Protein AF-X0VRL3-F1 (afdb_monomer)

Solvent-accessible surface area (backbone atoms only — not comparable to full-atom values): 11412 Å² total; per-residue (Å²): 136,85,85,85,82,85,73,84,78,80,82,73,86,73,83,79,81,85,55,102,62,86,77,79,90,66,60,66,70,56,36,40,73,70,59,75,41,81,96,63,85,88,81,86,70,52,52,40,55,98,74,79,64,93,86,51,91,74,76,48,28,62,48,94,57,83,82,56,76,52,59,94,76,23,38,45,37,22,42,30,26,75,20,68,36,17,11,61,67,85,87,24,29,6,28,18,23,36,37,37,34,28,21,34,68,81,28,46,84,46,76,48,78,45,73,33,57,5,60,45,71,38,70,52,89,58,54,33,42,28,42,80,51,49,43,30,54,76,38,57,30,89,64,68,22,23,65,21,43,34,37,35,19,38,78,85,72,81,48,60,67,45,35,25,52,52,74,31,53,46,39,32,39,58,56,80,76,73,44,61,99,59,84,81,79,87,90,76,86,88,130

Secondary structure (DSSP, 8-state):
-----------------SSS-------HHHHHHTT-STT----------S---SSS---SB--SS---PPPTT-B-EEEEESSTTSBSSSS--SEEEEEEEEEETT--EEEEEEE-BTTS-EE-S-S-EEEEEEEEEEEE-TT-S-SS-EEEEETTSS-EEEEE-TT-SB--B----PPTT----------

Organism: NCBI:txid412755

Radius of gyration: 23.25 Å; Cα contacts (8 Å, |Δi|>4): 396; chain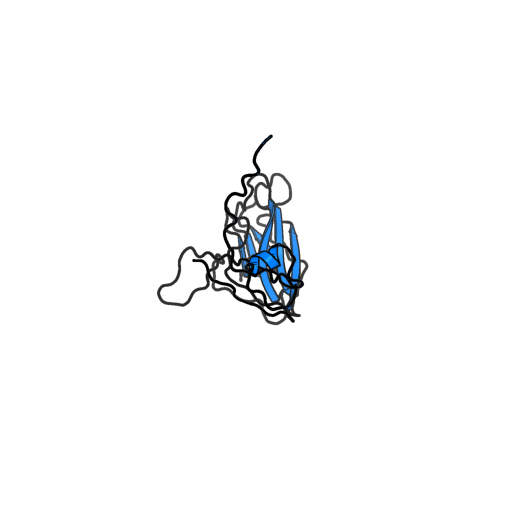s: 1; bounding box: 41×68×68 Å

pLDDT: mean 84.85, std 16.06, range [36.31, 98.38]

Sequence (191 aa):
MSGINIGDFEYRKFFNDGTNTFVRTQDIMWDISQGNVSGMKMYTIPGRKDSISATVLDDVTQVPSTTVIPSPGGIQLEVVSSSGDDVSVGDGTGVQQVDIHYLDTDGAEQTEIVIMAGATPVNTVATDIDFVQWMHSSVVGTGGVAAGNISLRNTAGTVTYEYIAAGGNQSLSARVKVPAGKTGYIMGWQG

Foldseek 3Di:
DDDDDPPDDPDPPDPCPVDPDPPPPDDPVVCVVVVVDPPDDDDDQFFDDPDADPPDHDFRWPFPDGADFPDQQAAKKKKEFPFQLCDLDDQNQAFQKKKWWAAFNQLDIDIFIDGYRYHDIDITPDGGGGATAWMFGPDGHNNHHHQGKMFTGHPVPPHTNFIDHHVHGMTRGNDDDAGPPDDDDDPDDDD

Structure (mmCIF, N/CA/C/O backbone):
data_AF-X0VRL3-F1
#
_entry.id   AF-X0VRL3-F1
#
loop_
_atom_site.group_PDB
_atom_site.id
_atom_site.type_symbol
_atom_site.label_atom_id
_atom_site.label_alt_id
_atom_site.label_comp_id
_atom_site.label_asym_id
_atom_site.label_entity_id
_atom_site.label_seq_id
_atom_site.pdbx_PDB_ins_code
_atom_site.Cartn_x
_atom_site.Cartn_y
_atom_site.Cartn_z
_atom_site.occupancy
_atom_site.B_iso_or_equiv
_atom_site.auth_seq_id
_atom_site.auth_comp_id
_atom_site.auth_asym_id
_atom_site.auth_atom_id
_atom_site.pdbx_PDB_model_num
ATOM 1 N N . MET A 1 1 ? 23.391 -43.474 51.128 1.00 37.84 1 MET A N 1
ATOM 2 C CA . MET A 1 1 ? 22.311 -42.971 50.251 1.00 37.84 1 MET A CA 1
ATOM 3 C C . MET A 1 1 ? 22.096 -41.521 50.652 1.00 37.84 1 MET A C 1
ATOM 5 O O . MET A 1 1 ? 21.736 -41.281 51.789 1.00 37.84 1 MET A O 1
ATOM 9 N N . SER A 1 2 ? 22.809 -40.620 49.978 1.00 41.00 2 SER A N 1
ATOM 10 C CA . SER A 1 2 ? 22.279 -39.741 48.920 1.00 41.00 2 SER A CA 1
ATOM 11 C C . SER A 1 2 ? 21.363 -38.664 49.508 1.00 41.00 2 SER A C 1
ATOM 13 O O . SER A 1 2 ? 20.267 -38.957 49.972 1.00 41.00 2 SER A O 1
ATOM 15 N N . GLY A 1 3 ? 21.896 -37.441 49.567 1.00 36.31 3 GLY A N 1
ATOM 16 C CA . GLY A 1 3 ? 21.202 -36.260 50.060 1.00 36.31 3 GLY A CA 1
ATOM 17 C C . GLY A 1 3 ? 20.260 -35.675 49.013 1.00 36.31 3 GLY A C 1
ATOM 18 O O . GLY A 1 3 ? 20.516 -35.766 47.815 1.00 36.31 3 GLY A O 1
ATOM 19 N N . ILE A 1 4 ? 19.197 -35.032 49.485 1.00 49.53 4 ILE A N 1
ATOM 20 C CA . ILE A 1 4 ? 18.388 -34.123 48.676 1.00 49.53 4 ILE A CA 1
ATOM 21 C C . ILE A 1 4 ? 18.812 -32.709 49.062 1.00 49.53 4 ILE A C 1
ATOM 23 O O . ILE A 1 4 ? 18.577 -32.253 50.178 1.00 49.53 4 ILE A O 1
ATOM 27 N N . ASN A 1 5 ? 19.507 -32.057 48.136 1.00 42.28 5 ASN A N 1
ATOM 28 C CA . ASN A 1 5 ? 19.890 -30.657 48.207 1.00 42.28 5 ASN A CA 1
ATOM 29 C C . ASN A 1 5 ? 18.717 -29.839 47.648 1.00 42.28 5 ASN A C 1
ATOM 31 O O . ASN A 1 5 ? 18.429 -29.926 46.455 1.00 42.28 5 ASN A O 1
ATOM 35 N N . ILE A 1 6 ? 18.000 -29.114 48.508 1.00 50.22 6 ILE A N 1
ATOM 36 C CA . ILE A 1 6 ? 16.952 -28.182 48.078 1.00 50.22 6 ILE A CA 1
ATOM 37 C C . ILE A 1 6 ? 17.632 -26.822 47.934 1.00 50.22 6 ILE A C 1
ATOM 39 O O . ILE A 1 6 ? 17.642 -26.022 48.866 1.00 50.22 6 ILE A O 1
ATOM 43 N N . GLY A 1 7 ? 18.286 -26.621 46.791 1.00 38.06 7 GLY A N 1
ATOM 44 C CA . GLY A 1 7 ? 18.864 -25.333 46.426 1.00 38.06 7 GLY A CA 1
ATOM 45 C C . GLY A 1 7 ? 17.772 -24.285 46.210 1.00 38.06 7 GLY A C 1
ATOM 46 O O . GLY A 1 7 ? 16.774 -24.559 45.546 1.00 38.06 7 GLY A O 1
ATOM 47 N N . ASP A 1 8 ? 17.986 -23.126 46.827 1.00 50.31 8 ASP A N 1
ATOM 48 C CA . ASP A 1 8 ? 17.390 -21.803 46.622 1.00 50.31 8 ASP A CA 1
ATOM 49 C C . ASP A 1 8 ? 16.256 -21.697 45.587 1.00 50.31 8 ASP A C 1
ATOM 51 O O . ASP A 1 8 ? 16.469 -21.472 44.396 1.00 50.31 8 ASP A O 1
ATOM 55 N N . PHE A 1 9 ? 15.015 -21.750 46.077 1.00 41.34 9 PHE A N 1
ATOM 56 C CA . PHE A 1 9 ? 13.884 -21.160 45.368 1.00 41.34 9 PHE A CA 1
ATOM 57 C C . PHE A 1 9 ? 13.791 -19.685 45.755 1.00 41.34 9 PHE A C 1
ATOM 59 O O . PHE A 1 9 ? 13.378 -19.345 46.866 1.00 41.34 9 PHE A O 1
ATOM 66 N N . GLU A 1 10 ? 14.183 -18.804 44.836 1.00 45.59 10 GLU A N 1
ATOM 67 C CA . GLU A 1 10 ? 13.966 -17.368 44.979 1.00 45.59 10 GLU A CA 1
ATOM 68 C C . GLU A 1 10 ? 12.480 -17.067 45.219 1.00 45.59 10 GLU A C 1
ATOM 70 O O . GLU A 1 10 ? 11.585 -17.459 44.462 1.00 45.59 10 GLU A O 1
ATOM 75 N N . TYR A 1 11 ? 12.235 -16.334 46.301 1.00 36.62 11 TYR A N 1
ATOM 76 C CA . TYR A 1 11 ? 10.931 -15.861 46.740 1.00 36.62 11 TYR A CA 1
ATOM 77 C C . TYR A 1 11 ? 10.417 -14.798 45.753 1.00 36.62 11 TYR A C 1
ATOM 79 O O . TYR A 1 11 ? 10.587 -13.595 45.960 1.00 36.62 11 TYR A O 1
ATOM 87 N N . ARG A 1 12 ? 9.758 -15.205 44.662 1.00 50.22 12 ARG A N 1
ATOM 88 C CA . ARG A 1 12 ? 8.869 -14.274 43.953 1.00 50.22 12 ARG A CA 1
ATOM 89 C C . ARG A 1 12 ? 7.731 -13.937 44.912 1.00 50.22 12 ARG A C 1
ATOM 91 O O . ARG A 1 12 ? 7.023 -14.830 45.366 1.00 50.22 12 ARG A O 1
ATOM 98 N N . LYS A 1 13 ? 7.579 -12.657 45.270 1.00 46.56 13 LYS A N 1
ATOM 99 C CA . LYS A 1 13 ? 6.430 -12.179 46.052 1.00 46.56 13 LYS A CA 1
ATOM 100 C C . LYS A 1 13 ? 5.155 -12.459 45.255 1.00 46.56 13 LYS A C 1
ATOM 102 O O . LYS A 1 13 ? 4.785 -11.690 44.374 1.00 46.56 13 LYS A O 1
ATOM 107 N N . PHE A 1 14 ? 4.505 -13.571 45.563 1.00 45.88 14 PHE A N 1
ATOM 108 C CA . PHE A 1 14 ? 3.142 -13.844 45.146 1.00 45.88 14 PHE A CA 1
ATOM 109 C C . PHE A 1 14 ? 2.228 -12.957 45.993 1.00 45.88 14 PHE A C 1
ATOM 111 O O . PHE A 1 14 ? 2.167 -13.110 47.214 1.00 45.88 14 PHE A O 1
ATOM 118 N N . PHE A 1 15 ? 1.549 -11.996 45.371 1.00 49.56 15 PHE A N 1
ATOM 119 C CA . PHE A 1 15 ? 0.419 -11.345 46.020 1.00 49.56 15 PHE A CA 1
ATOM 120 C C . PHE A 1 15 ? -0.725 -12.363 46.041 1.00 49.56 15 PHE A C 1
ATOM 122 O O . PHE A 1 15 ? -1.243 -12.736 44.995 1.00 49.56 15 PHE A O 1
ATOM 129 N N . ASN A 1 16 ? -1.050 -12.879 47.225 1.00 54.28 16 ASN A N 1
ATOM 130 C CA . ASN A 1 16 ? -2.213 -13.733 47.437 1.00 54.28 16 ASN A CA 1
ATOM 131 C C . ASN A 1 16 ? -3.426 -12.820 47.664 1.00 54.28 16 ASN A C 1
ATOM 133 O O . ASN A 1 16 ? -3.520 -12.192 48.719 1.00 54.28 16 ASN A O 1
ATOM 137 N N . ASP A 1 17 ? -4.319 -12.717 46.682 1.00 61.41 17 ASP A N 1
ATOM 138 C CA . ASP A 1 17 ? -5.561 -11.937 46.779 1.00 61.41 17 ASP A CA 1
ATOM 139 C C . ASP A 1 17 ? -6.728 -12.735 47.399 1.00 61.41 17 ASP A C 1
ATOM 141 O O . ASP A 1 17 ? -7.870 -12.278 47.410 1.00 61.41 17 ASP A O 1
ATOM 145 N N . GLY A 1 18 ? -6.454 -13.925 47.949 1.00 62.03 18 GLY A N 1
ATOM 146 C CA . GLY A 1 18 ? -7.461 -14.780 48.578 1.00 62.03 18 GLY A CA 1
ATOM 147 C C . GLY A 1 18 ? -8.378 -15.491 47.584 1.00 62.03 18 GLY A C 1
ATOM 148 O O . GLY A 1 18 ? -9.223 -16.288 47.996 1.00 62.03 18 GLY A O 1
ATOM 149 N N . THR A 1 19 ? -8.193 -15.271 46.286 1.00 58.06 19 THR A N 1
ATOM 150 C CA . THR A 1 19 ? -8.769 -16.099 45.239 1.00 58.06 19 THR A CA 1
ATOM 151 C C . THR A 1 19 ? -7.666 -17.027 44.742 1.00 58.06 19 THR A C 1
ATOM 153 O O . THR A 1 19 ? -6.536 -16.610 44.512 1.00 58.06 19 THR A O 1
ATOM 156 N N . ASN A 1 20 ? -7.937 -18.327 44.616 1.00 53.81 20 ASN A N 1
ATOM 157 C CA . ASN A 1 20 ? -6.961 -19.306 44.113 1.00 53.81 20 ASN A CA 1
ATOM 158 C C . ASN A 1 20 ? -6.799 -19.168 42.581 1.00 53.81 20 ASN A C 1
ATOM 160 O O . ASN A 1 20 ? -6.791 -20.145 41.832 1.00 53.81 20 ASN A O 1
ATOM 164 N N . THR A 1 21 ? -6.763 -17.923 42.117 1.00 57.56 21 THR A N 1
ATOM 165 C CA . THR A 1 21 ? -6.709 -17.494 40.733 1.00 57.56 21 THR A CA 1
ATOM 166 C C . THR A 1 21 ? -5.309 -16.958 40.529 1.00 57.56 21 THR A C 1
ATOM 168 O O . THR A 1 21 ? -4.935 -15.908 41.041 1.00 57.56 21 THR A O 1
ATOM 171 N N . PHE A 1 22 ? -4.496 -17.710 39.799 1.00 55.72 22 PHE A N 1
ATOM 172 C CA . PHE A 1 22 ? -3.195 -17.224 39.374 1.00 55.72 22 PHE A CA 1
ATOM 173 C C . PHE A 1 22 ? -3.419 -16.091 38.369 1.00 55.72 22 PHE A C 1
ATOM 175 O O . PHE A 1 22 ? -3.608 -16.342 37.179 1.00 55.72 22 PHE A O 1
ATOM 182 N N . VAL A 1 23 ? -3.421 -14.844 38.839 1.00 60.06 23 VAL A N 1
ATOM 183 C CA . VAL A 1 23 ? -3.400 -13.681 37.951 1.00 60.06 23 VAL A CA 1
ATOM 184 C C . VAL A 1 23 ? -2.001 -13.614 37.350 1.00 60.06 23 VAL A C 1
ATOM 186 O O . VAL A 1 23 ? -1.032 -13.242 38.013 1.00 60.06 23 VAL A O 1
ATOM 189 N N . ARG A 1 24 ? -1.866 -14.036 36.090 1.00 61.00 24 ARG A N 1
ATOM 190 C CA . ARG A 1 24 ? -0.652 -13.762 35.321 1.00 61.00 24 ARG A CA 1
ATOM 191 C C . ARG A 1 24 ? -0.587 -12.260 35.073 1.00 61.00 24 ARG A C 1
ATOM 193 O O . ARG A 1 24 ? -1.316 -11.744 34.237 1.00 61.00 24 ARG A O 1
ATOM 200 N N . THR A 1 25 ? 0.304 -11.568 35.771 1.00 66.31 25 THR A N 1
ATOM 201 C CA . THR A 1 25 ? 0.736 -10.229 35.363 1.00 66.31 25 THR A CA 1
ATOM 202 C C . THR A 1 25 ? 1.784 -10.410 34.274 1.00 66.31 25 THR A C 1
ATOM 204 O O . THR A 1 25 ? 2.968 -10.573 34.564 1.00 66.31 25 THR A O 1
ATOM 207 N N . GLN A 1 26 ? 1.348 -10.494 33.026 1.00 70.88 26 GLN A N 1
ATOM 208 C CA . GLN A 1 26 ? 2.239 -10.520 31.872 1.00 70.88 26 GLN A CA 1
ATOM 209 C C . GLN A 1 26 ? 1.833 -9.372 30.930 1.00 70.88 26 GLN A C 1
ATOM 211 O O . GLN A 1 26 ? 0.727 -8.838 31.048 1.00 70.88 26 GLN A O 1
ATOM 216 N N . ASP A 1 27 ? 2.755 -8.908 30.085 1.00 77.69 27 ASP A N 1
ATOM 217 C CA . ASP A 1 27 ? 2.487 -7.754 29.226 1.00 77.69 27 ASP A CA 1
ATOM 218 C C . ASP A 1 27 ? 1.343 -8.059 28.262 1.00 77.69 27 ASP A C 1
ATOM 220 O O . ASP A 1 27 ? 1.339 -9.096 27.605 1.00 77.69 27 ASP A O 1
ATOM 224 N N . ILE A 1 28 ? 0.412 -7.116 28.107 1.00 78.94 28 ILE A N 1
ATOM 225 C CA . ILE A 1 28 ? -0.774 -7.292 27.256 1.00 78.94 28 ILE A CA 1
ATOM 226 C C . ILE A 1 28 ? -0.418 -7.682 25.810 1.00 78.94 28 ILE A C 1
ATOM 228 O O . ILE A 1 28 ? -1.156 -8.420 25.162 1.00 78.94 28 ILE A O 1
ATOM 232 N N . MET A 1 29 ? 0.743 -7.243 25.310 1.00 78.12 29 MET A N 1
ATOM 233 C CA . MET A 1 29 ? 1.252 -7.623 23.987 1.00 78.12 29 MET A CA 1
ATOM 234 C C . MET A 1 29 ? 1.532 -9.128 23.889 1.00 78.12 29 MET A C 1
ATOM 236 O O . MET A 1 29 ? 1.296 -9.736 22.844 1.00 78.12 29 MET A O 1
ATOM 240 N N . TRP A 1 30 ? 2.008 -9.739 24.974 1.00 78.88 30 TRP A N 1
ATOM 241 C CA . TRP A 1 30 ? 2.259 -11.171 25.060 1.00 78.88 30 TRP A CA 1
ATOM 242 C C . TRP A 1 30 ? 0.945 -11.950 25.129 1.00 78.88 30 TRP A C 1
ATOM 244 O O . TRP A 1 30 ? 0.793 -12.925 24.399 1.00 78.88 30 TRP A O 1
ATOM 254 N N . ASP A 1 31 ? -0.046 -11.492 25.899 1.00 80.69 31 ASP A N 1
ATOM 255 C CA . ASP A 1 31 ? -1.361 -12.149 25.963 1.00 80.69 31 ASP A CA 1
ATOM 256 C C . ASP A 1 31 ? -2.081 -12.120 24.621 1.00 80.69 31 ASP A C 1
ATOM 258 O O . ASP A 1 31 ? -2.652 -13.133 24.216 1.00 80.69 31 ASP A O 1
ATOM 262 N N . ILE A 1 32 ? -2.045 -10.981 23.922 1.00 81.69 32 ILE A N 1
ATOM 263 C CA . ILE A 1 32 ? -2.617 -10.854 22.577 1.00 81.69 32 ILE A CA 1
ATOM 264 C C . ILE A 1 32 ? -1.887 -11.797 21.614 1.00 81.69 32 ILE A C 1
ATOM 266 O O . ILE A 1 32 ? -2.535 -12.544 20.885 1.00 81.69 32 ILE A O 1
ATOM 270 N N . SER A 1 33 ? -0.550 -11.829 21.650 1.00 80.19 33 SER A N 1
ATOM 271 C CA . SER A 1 33 ? 0.258 -12.684 20.761 1.00 80.19 33 SER A CA 1
ATOM 272 C C . SER A 1 33 ? 0.063 -14.180 21.023 1.00 80.19 33 SER A C 1
ATOM 274 O O . SER A 1 33 ? 0.143 -14.989 20.103 1.00 80.19 33 SER A O 1
ATOM 276 N N . GLN A 1 34 ? -0.209 -14.559 22.272 1.00 82.75 34 GLN A N 1
ATOM 277 C CA . GLN A 1 34 ? -0.527 -15.934 22.657 1.00 82.75 34 GLN A CA 1
ATOM 278 C C . GLN A 1 34 ? -1.995 -16.311 22.408 1.00 82.75 34 GLN A C 1
ATOM 280 O O . GLN A 1 34 ? -2.363 -17.467 22.610 1.00 82.75 34 GLN A O 1
ATOM 285 N N . GLY A 1 35 ? -2.838 -15.361 21.991 1.00 80.94 35 GLY A N 1
ATOM 286 C CA . GLY A 1 35 ? -4.274 -15.575 21.804 1.00 80.94 35 GLY A CA 1
ATOM 287 C C . GLY A 1 35 ? -5.076 -15.671 23.107 1.00 80.94 35 GLY A C 1
ATOM 288 O O . GLY A 1 35 ? -6.228 -16.097 23.083 1.00 80.94 35 GLY A O 1
ATOM 289 N N . ASN A 1 36 ? -4.502 -15.268 24.244 1.00 82.94 36 ASN A N 1
ATOM 290 C CA . ASN A 1 36 ? -5.190 -15.271 25.537 1.00 82.94 36 ASN A CA 1
ATOM 291 C C . ASN A 1 36 ? -6.220 -14.129 25.647 1.00 82.94 36 ASN A C 1
ATOM 293 O O . ASN A 1 36 ? -7.146 -14.217 26.452 1.00 82.94 36 ASN A O 1
ATOM 297 N N . VAL A 1 37 ? -6.086 -13.074 24.830 1.00 78.94 37 VAL A N 1
ATOM 298 C CA . VAL A 1 37 ? -7.069 -11.982 24.722 1.00 78.94 37 VAL A CA 1
ATOM 299 C C . VAL A 1 37 ? -7.855 -12.123 23.431 1.00 78.94 37 VAL A C 1
ATOM 301 O O . VAL A 1 37 ? -7.336 -11.913 22.336 1.00 78.94 37 VAL A O 1
ATOM 304 N N . SER A 1 38 ? -9.136 -12.452 23.561 1.00 82.06 38 SER A N 1
ATOM 305 C CA . SER A 1 38 ? -10.030 -12.550 22.411 1.00 82.06 38 SER A CA 1
ATOM 306 C C . SER A 1 38 ? -10.409 -11.166 21.876 1.00 82.06 38 SER A C 1
ATOM 308 O O . SER A 1 38 ? -10.670 -10.238 22.639 1.00 82.06 38 SER A O 1
ATOM 310 N N . GLY A 1 39 ? -10.469 -11.034 20.549 1.00 81.44 39 GLY A N 1
ATOM 311 C CA . GLY A 1 39 ? -10.985 -9.843 19.867 1.00 81.44 39 GLY A CA 1
ATOM 312 C C . GLY A 1 39 ? -10.007 -8.674 19.718 1.00 81.44 39 GLY A C 1
ATOM 313 O O . GLY A 1 39 ? -10.379 -7.672 19.108 1.00 81.44 39 GLY A O 1
ATOM 314 N N . MET A 1 40 ? -8.771 -8.793 20.210 1.00 83.56 40 MET A N 1
ATOM 315 C CA . MET A 1 40 ? -7.720 -7.794 19.997 1.00 83.56 40 MET A CA 1
ATOM 316 C C . MET A 1 40 ? -6.772 -8.221 18.876 1.00 83.56 40 MET A C 1
ATOM 318 O O . MET A 1 40 ? -6.406 -9.389 18.763 1.00 83.56 40 MET A O 1
ATOM 322 N N . LYS A 1 41 ? -6.358 -7.255 18.055 1.00 82.94 41 LYS A N 1
ATOM 323 C CA . LYS A 1 41 ? -5.296 -7.407 17.059 1.00 82.94 41 LYS A CA 1
ATOM 324 C C . LYS A 1 41 ? -4.288 -6.289 17.260 1.00 82.94 41 LYS A C 1
ATOM 326 O O . LYS A 1 41 ? -4.672 -5.157 17.550 1.00 82.94 41 LYS A O 1
ATOM 331 N N . MET A 1 42 ? -3.015 -6.621 17.113 1.00 84.44 42 MET A N 1
ATOM 332 C CA . MET A 1 42 ? -1.922 -5.669 17.226 1.00 84.44 42 MET A CA 1
ATOM 333 C C . MET A 1 42 ? -1.288 -5.472 15.857 1.00 84.44 42 MET A C 1
ATOM 335 O O . MET A 1 42 ? -1.002 -6.445 15.163 1.00 84.44 42 MET A O 1
ATOM 339 N N . TYR A 1 43 ? -1.054 -4.213 15.503 1.00 86.00 43 TYR A N 1
ATOM 340 C CA . TYR A 1 43 ? -0.390 -3.831 14.267 1.00 86.00 43 TYR A CA 1
ATOM 341 C C . TYR A 1 43 ? 0.822 -2.967 14.594 1.00 86.00 43 TYR A C 1
ATOM 343 O O . TYR A 1 43 ? 0.742 -2.060 15.425 1.00 86.00 43 TYR A O 1
ATOM 351 N N . THR A 1 44 ? 1.928 -3.235 13.909 1.00 88.62 44 THR A N 1
ATOM 352 C CA . THR A 1 44 ? 3.044 -2.294 13.812 1.00 88.62 44 THR A CA 1
ATOM 353 C C . THR A 1 44 ? 2.834 -1.489 12.543 1.00 88.62 44 THR A C 1
ATOM 355 O O . THR A 1 44 ? 2.652 -2.072 11.479 1.00 88.62 44 THR A O 1
ATOM 358 N N . ILE A 1 45 ? 2.847 -0.162 12.654 1.00 89.62 45 ILE A N 1
ATOM 359 C CA . ILE A 1 45 ? 2.614 0.737 11.522 1.00 89.62 45 ILE A CA 1
ATOM 360 C C . ILE A 1 45 ? 3.955 1.391 11.174 1.00 89.62 45 ILE A C 1
ATOM 362 O O . ILE A 1 45 ? 4.341 2.366 11.826 1.00 89.62 45 ILE A O 1
ATOM 366 N N . PRO A 1 46 ? 4.713 0.840 10.210 1.00 90.56 46 PRO A N 1
ATOM 367 C CA . PRO A 1 46 ? 5.992 1.410 9.833 1.00 90.56 46 PRO A CA 1
ATOM 368 C C . PRO A 1 46 ? 5.785 2.669 8.988 1.00 90.56 46 PRO A C 1
ATOM 370 O O . PRO A 1 46 ? 4.900 2.737 8.140 1.00 90.56 46 PRO A O 1
ATOM 373 N N . GLY A 1 47 ? 6.649 3.659 9.181 1.00 90.25 47 GLY A N 1
ATOM 374 C CA . GLY A 1 47 ? 6.698 4.851 8.346 1.00 90.25 47 GLY A CA 1
ATOM 375 C C . GLY A 1 47 ? 8.125 5.175 7.968 1.00 90.25 47 GLY A C 1
ATOM 376 O O . GLY A 1 47 ? 9.044 5.005 8.769 1.00 90.25 47 GLY A O 1
ATOM 377 N N . ARG A 1 48 ? 8.312 5.677 6.752 1.00 90.00 48 ARG A N 1
ATOM 378 C CA . ARG A 1 48 ? 9.593 6.224 6.320 1.00 90.00 48 ARG A CA 1
ATOM 379 C C . ARG A 1 48 ? 9.366 7.453 5.463 1.00 90.00 48 ARG A C 1
ATOM 381 O O . ARG A 1 48 ? 8.505 7.443 4.595 1.00 90.00 48 ARG A O 1
ATOM 388 N N . LYS A 1 49 ? 10.199 8.470 5.662 1.00 87.50 49 LYS A N 1
ATOM 389 C CA . LYS A 1 49 ? 10.320 9.604 4.751 1.00 87.50 49 LYS A CA 1
ATOM 390 C C . LYS A 1 49 ? 11.793 9.945 4.571 1.00 87.50 49 LYS A C 1
ATOM 392 O O . LYS A 1 49 ? 12.513 10.054 5.558 1.00 87.50 49 LYS A O 1
ATOM 397 N N . ASP A 1 50 ? 12.243 10.102 3.330 1.00 84.56 50 ASP A N 1
ATOM 398 C CA . ASP A 1 50 ? 13.662 10.359 3.044 1.00 84.56 50 ASP A CA 1
ATOM 399 C C 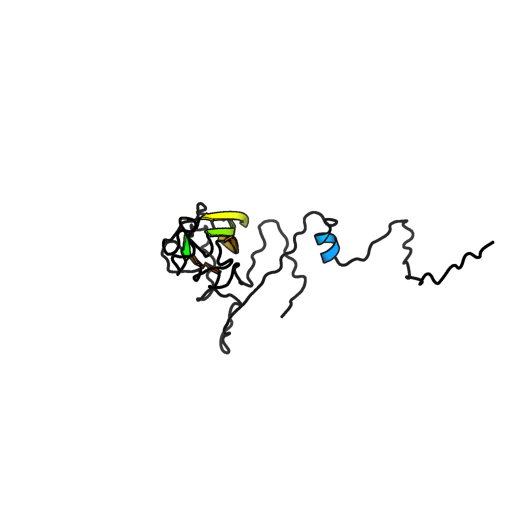. ASP A 1 50 ? 14.071 11.818 3.317 1.00 84.56 50 ASP A C 1
ATOM 401 O O . ASP A 1 50 ? 15.253 12.132 3.438 1.00 84.56 50 ASP A O 1
ATOM 405 N N . SER A 1 51 ? 13.110 12.737 3.424 1.00 84.50 51 SER A N 1
ATOM 406 C CA . SER A 1 51 ? 13.341 14.132 3.810 1.00 84.50 51 SER A CA 1
ATOM 407 C C . SER A 1 51 ? 12.076 14.720 4.415 1.00 84.50 51 SER A C 1
ATOM 409 O O . SER A 1 51 ? 10.994 14.501 3.882 1.00 84.50 51 SER A O 1
ATOM 411 N N . ILE A 1 52 ? 12.215 15.469 5.507 1.00 82.62 52 ILE A N 1
ATOM 412 C CA . ILE A 1 52 ? 11.106 16.111 6.224 1.00 82.62 52 ILE A CA 1
ATOM 413 C C . ILE A 1 52 ? 11.253 17.625 6.079 1.00 82.62 52 ILE A C 1
ATOM 415 O O . ILE A 1 52 ? 12.365 18.155 6.161 1.00 82.62 52 ILE A O 1
ATOM 419 N N . SER A 1 53 ? 10.142 18.326 5.859 1.00 82.75 53 SER A N 1
ATOM 420 C CA . SER A 1 53 ? 10.150 19.787 5.826 1.00 82.75 53 SER A CA 1
ATOM 421 C C . SER A 1 53 ? 10.502 20.395 7.188 1.00 82.75 53 SER A C 1
ATOM 423 O O . SER A 1 53 ? 9.992 19.986 8.226 1.00 82.75 53 SER A O 1
ATOM 425 N N . ALA A 1 54 ? 11.344 21.430 7.178 1.00 84.06 54 ALA A N 1
ATOM 426 C CA . ALA A 1 54 ? 11.651 22.223 8.369 1.00 84.06 54 ALA A CA 1
ATOM 427 C C . ALA A 1 54 ? 10.649 23.371 8.610 1.00 84.06 54 ALA A C 1
ATOM 429 O O . ALA A 1 54 ? 10.730 24.048 9.633 1.00 84.06 54 ALA A O 1
ATOM 430 N N . THR A 1 55 ? 9.746 23.639 7.660 1.00 86.94 55 THR A N 1
ATOM 431 C CA . THR A 1 55 ? 8.874 24.830 7.667 1.00 86.94 55 THR A CA 1
ATOM 432 C C . THR A 1 55 ? 7.386 24.510 7.635 1.00 86.94 55 THR A C 1
ATOM 434 O O . THR A 1 55 ? 6.576 25.379 7.956 1.00 86.94 55 THR A O 1
ATOM 437 N N . VAL A 1 56 ? 7.013 23.285 7.269 1.00 83.69 56 VAL A N 1
ATOM 438 C CA . VAL A 1 56 ? 5.625 22.813 7.270 1.00 83.69 56 VAL A CA 1
ATOM 439 C C . VAL A 1 56 ? 5.546 21.436 7.914 1.00 83.69 56 VAL A C 1
ATOM 441 O O . VAL A 1 56 ? 6.527 20.697 7.917 1.00 83.69 56 VAL A O 1
ATOM 444 N N . LEU A 1 57 ? 4.379 21.106 8.469 1.00 82.69 57 LEU A N 1
ATOM 445 C CA . LEU A 1 57 ? 4.094 19.745 8.918 1.00 82.69 57 LEU A CA 1
ATOM 446 C C . LEU A 1 57 ? 4.126 18.791 7.724 1.00 82.69 57 LEU A C 1
ATOM 448 O O . LEU A 1 57 ? 3.748 19.171 6.614 1.00 82.69 57 LEU A O 1
ATOM 452 N N . ASP A 1 58 ? 4.572 17.566 7.975 1.00 81.44 58 ASP A N 1
ATOM 453 C CA . ASP A 1 58 ? 4.752 16.553 6.946 1.00 81.44 58 ASP A CA 1
ATOM 454 C C . ASP A 1 58 ? 4.345 15.170 7.464 1.00 81.44 58 ASP A C 1
ATOM 456 O O . ASP A 1 58 ? 4.527 14.859 8.645 1.00 81.44 58 ASP A O 1
ATOM 460 N N . ASP A 1 59 ? 3.822 14.340 6.567 1.00 83.88 59 ASP A N 1
ATOM 461 C CA . ASP A 1 59 ? 3.435 12.962 6.859 1.00 83.88 59 ASP A CA 1
ATOM 462 C C . ASP A 1 59 ? 4.644 12.029 6.736 1.00 83.88 59 ASP A C 1
ATOM 464 O O . ASP A 1 59 ? 5.432 12.133 5.791 1.00 83.88 59 ASP A O 1
ATOM 468 N N . VAL A 1 60 ? 4.755 11.035 7.622 1.00 88.12 60 VAL A N 1
ATOM 469 C CA . VAL A 1 60 ? 5.803 10.003 7.542 1.00 88.12 60 VAL A CA 1
ATOM 470 C C . VAL A 1 60 ? 5.364 8.881 6.591 1.00 88.12 60 VAL A C 1
ATOM 472 O O . VAL A 1 60 ? 4.868 7.832 7.006 1.00 88.12 60 VAL A O 1
ATOM 475 N N . THR A 1 61 ? 5.520 9.125 5.292 1.00 88.31 61 THR A N 1
ATOM 476 C CA . THR A 1 61 ? 5.185 8.187 4.209 1.00 88.31 61 THR A CA 1
ATOM 477 C C . THR A 1 61 ? 6.171 8.299 3.048 1.00 88.31 61 THR A C 1
ATOM 479 O O . THR A 1 61 ? 6.728 9.372 2.789 1.00 88.31 61 THR A O 1
ATOM 482 N N . GLN A 1 62 ? 6.355 7.188 2.331 1.00 89.50 62 GLN A N 1
ATOM 483 C CA . GLN A 1 62 ? 7.102 7.140 1.073 1.00 89.50 62 GLN A CA 1
ATOM 484 C C . GLN A 1 62 ? 6.264 7.558 -0.143 1.00 89.50 62 GLN A C 1
ATOM 486 O O . GLN A 1 62 ? 6.789 7.591 -1.256 1.00 89.50 62 GLN A O 1
ATOM 491 N N . VAL A 1 63 ? 4.982 7.888 0.043 1.00 86.00 63 VAL A N 1
ATOM 492 C CA . VAL A 1 63 ? 4.156 8.451 -1.027 1.00 86.00 63 VAL A CA 1
ATOM 493 C C . VAL A 1 63 ? 4.774 9.787 -1.494 1.00 86.00 63 VAL A C 1
ATOM 495 O O . VAL A 1 63 ? 5.026 10.661 -0.662 1.00 86.00 63 VAL A O 1
ATOM 498 N N . PRO A 1 64 ? 5.030 9.979 -2.807 1.00 71.94 64 PRO A N 1
ATOM 499 C CA . PRO A 1 64 ? 5.784 11.137 -3.312 1.00 71.94 64 PRO A CA 1
ATOM 500 C C . PRO A 1 64 ? 5.111 12.515 -3.161 1.00 71.94 64 PRO A C 1
ATOM 502 O O . PRO A 1 64 ? 5.775 13.537 -3.320 1.00 71.94 64 PRO A O 1
ATOM 505 N N . SER A 1 65 ? 3.804 12.568 -2.894 1.00 68.94 65 SER A N 1
ATOM 506 C CA . SER A 1 65 ? 3.023 13.800 -2.712 1.00 68.94 65 SER A CA 1
ATOM 507 C C . SER A 1 65 ? 2.370 13.844 -1.331 1.00 68.94 65 SER A C 1
ATOM 509 O O . SER A 1 65 ? 2.345 12.843 -0.620 1.00 68.94 65 SER A O 1
ATOM 511 N N . THR A 1 66 ? 1.780 14.987 -0.963 1.00 65.50 66 THR A N 1
ATOM 512 C CA . THR A 1 66 ? 0.881 15.059 0.198 1.00 65.50 66 THR A CA 1
ATOM 513 C C . THR A 1 66 ? -0.173 13.970 0.087 1.00 65.50 66 THR A C 1
ATOM 515 O O . THR A 1 66 ? -0.855 13.881 -0.940 1.00 65.50 66 THR A O 1
ATOM 518 N N . THR A 1 67 ? -0.277 13.143 1.123 1.00 60.38 67 THR A N 1
ATOM 519 C CA . THR A 1 67 ? -1.290 12.099 1.220 1.00 60.38 67 THR A CA 1
ATOM 520 C C . THR A 1 67 ? -2.665 12.701 0.988 1.00 60.38 67 THR A C 1
ATOM 522 O O . THR A 1 67 ? -3.054 13.655 1.659 1.00 60.38 67 THR A O 1
ATOM 525 N N . VAL A 1 68 ? -3.427 12.110 0.077 1.00 67.50 68 VAL A N 1
ATOM 526 C CA . VAL A 1 68 ? -4.847 12.411 -0.082 1.00 67.50 68 VAL A CA 1
ATOM 527 C C . VAL A 1 68 ? -5.606 11.179 0.385 1.00 67.50 68 VAL A C 1
ATOM 529 O O . VAL A 1 68 ? -5.244 10.066 0.025 1.00 67.50 68 VAL A O 1
ATOM 532 N N . ILE A 1 69 ? -6.629 11.354 1.215 1.00 69.50 69 ILE A N 1
ATOM 533 C CA . ILE A 1 69 ? -7.575 10.275 1.525 1.00 69.50 69 ILE A CA 1
ATOM 534 C C . ILE A 1 69 ? -8.556 10.189 0.345 1.00 69.50 69 ILE A C 1
ATOM 536 O O . ILE A 1 69 ? -8.948 11.248 -0.160 1.00 69.50 69 ILE A O 1
ATOM 540 N N . PRO A 1 70 ? -8.925 8.988 -0.144 1.00 66.31 70 PRO A N 1
ATOM 541 C CA . PRO A 1 70 ? -9.963 8.849 -1.160 1.00 66.31 70 PRO A CA 1
ATOM 542 C C . PRO A 1 70 ? -11.220 9.674 -0.835 1.00 66.31 70 PRO A C 1
ATOM 544 O O . PRO A 1 70 ? -11.544 9.919 0.326 1.00 66.31 70 PRO A O 1
ATOM 547 N N . SER A 1 71 ? -11.897 10.171 -1.874 1.00 66.12 71 SER A N 1
ATOM 548 C CA . SER A 1 71 ? -13.089 11.014 -1.710 1.00 66.12 71 SER A CA 1
ATOM 549 C C . SER A 1 71 ? -14.159 10.289 -0.882 1.00 66.12 71 SER A C 1
ATOM 551 O O . SER A 1 71 ? -14.343 9.088 -1.088 1.00 66.12 71 SER A O 1
ATOM 553 N N . PRO A 1 72 ? -14.934 10.999 -0.034 1.00 63.00 72 PRO A N 1
ATOM 554 C CA . PRO A 1 72 ? -16.101 10.414 0.617 1.00 63.00 72 PRO A CA 1
ATOM 555 C C . PRO A 1 72 ? -17.016 9.790 -0.444 1.00 63.00 72 PRO A C 1
ATOM 557 O O . PRO A 1 72 ? -17.451 10.490 -1.363 1.00 63.00 72 PRO A O 1
ATOM 560 N N . GLY A 1 73 ? -17.255 8.482 -0.344 1.00 78.06 73 GLY A N 1
ATOM 561 C CA . GLY A 1 73 ? -18.004 7.701 -1.337 1.00 78.06 73 GLY A CA 1
ATOM 562 C C . GLY A 1 73 ? -17.231 6.540 -1.964 1.00 78.06 73 GLY A C 1
ATOM 563 O O . GLY A 1 73 ? -17.847 5.751 -2.674 1.00 78.06 73 GLY A O 1
ATOM 564 N N . GLY A 1 74 ? -15.932 6.411 -1.670 1.00 89.00 74 GLY A N 1
ATOM 565 C CA . GLY A 1 74 ? -15.095 5.325 -2.173 1.00 89.00 74 GLY A CA 1
ATOM 566 C C . GLY A 1 74 ? -14.778 5.464 -3.664 1.00 89.00 74 GLY A C 1
ATOM 567 O O . GLY A 1 74 ? -15.502 6.113 -4.421 1.00 89.00 74 GLY A O 1
ATOM 568 N N . ILE A 1 75 ? -13.650 4.905 -4.096 1.00 94.25 75 ILE A N 1
ATOM 569 C CA . ILE A 1 75 ? -13.236 4.925 -5.506 1.00 94.25 75 ILE A CA 1
ATOM 570 C C . ILE A 1 75 ? -12.599 3.597 -5.913 1.00 94.25 75 ILE A C 1
ATOM 572 O O . ILE A 1 75 ? -12.068 2.866 -5.081 1.00 94.25 75 ILE A O 1
ATOM 576 N N . GLN A 1 76 ? -12.598 3.315 -7.216 1.00 96.50 76 GLN A N 1
ATOM 577 C CA . GLN A 1 76 ? -11.715 2.305 -7.795 1.00 96.50 76 GLN A CA 1
ATOM 578 C C . GLN A 1 76 ? -10.298 2.871 -7.914 1.00 96.50 76 GLN A C 1
ATOM 580 O O . GLN A 1 76 ? -10.111 4.023 -8.327 1.00 96.50 76 GLN A O 1
ATOM 585 N N . LEU A 1 77 ? -9.306 2.055 -7.580 1.00 96.12 77 LEU A N 1
ATOM 586 C CA . LEU A 1 77 ? -7.893 2.391 -7.702 1.00 96.12 77 LEU A CA 1
ATOM 587 C C . LEU A 1 77 ? -7.241 1.531 -8.786 1.00 96.12 77 LEU A C 1
ATOM 589 O O . LEU A 1 77 ? -7.829 0.581 -9.297 1.00 96.12 77 LEU A O 1
ATOM 593 N N . GLU A 1 78 ? -6.013 1.871 -9.148 1.00 97.75 78 GLU A N 1
ATOM 594 C CA . GLU A 1 78 ? -5.168 1.057 -10.012 1.00 97.75 78 GLU A CA 1
ATOM 595 C C . GLU A 1 78 ? -3.771 0.911 -9.416 1.00 97.75 78 GLU A C 1
ATOM 597 O O . GLU A 1 78 ? -3.240 1.833 -8.786 1.00 97.75 78 GLU A O 1
ATOM 602 N N . VAL A 1 79 ? -3.173 -0.255 -9.635 1.00 98.06 79 VAL A N 1
ATOM 603 C CA . VAL A 1 79 ? -1.785 -0.549 -9.289 1.00 98.06 79 VAL A CA 1
ATOM 604 C C . VAL A 1 79 ? -0.939 -0.494 -10.552 1.00 98.06 79 VAL A C 1
ATOM 606 O O . VAL A 1 79 ? -1.299 -1.072 -11.576 1.00 98.06 79 VAL A O 1
ATOM 609 N N . VAL A 1 80 ? 0.205 0.180 -10.484 1.00 97.81 80 VAL A N 1
ATOM 610 C CA . VAL A 1 80 ? 1.169 0.254 -11.589 1.00 97.81 80 VAL A CA 1
ATOM 611 C C . VAL A 1 80 ? 2.600 0.277 -11.056 1.00 97.81 80 VAL A C 1
ATOM 613 O O . VAL A 1 80 ? 2.860 0.902 -10.026 1.00 97.81 80 VAL A O 1
ATOM 616 N N . SER A 1 81 ? 3.533 -0.374 -11.756 1.00 97.75 81 SER A N 1
ATOM 617 C CA . SER A 1 81 ? 4.970 -0.253 -11.485 1.00 97.75 81 SER A CA 1
ATOM 618 C C . SER A 1 81 ? 5.657 0.700 -12.465 1.00 97.75 81 SER A C 1
ATOM 620 O O . SER A 1 81 ? 5.257 0.841 -13.617 1.00 97.75 81 SER A O 1
ATOM 622 N N . SER A 1 82 ? 6.747 1.334 -12.038 1.00 97.50 82 SER A N 1
ATOM 623 C CA . SER A 1 82 ? 7.677 2.008 -12.948 1.00 97.50 82 SER A CA 1
ATOM 624 C C . SER A 1 82 ? 8.629 1.050 -13.683 1.00 97.50 82 SER A C 1
ATOM 626 O O . SER A 1 82 ? 9.416 1.516 -14.505 1.00 97.50 82 SER A O 1
ATOM 628 N N . SER A 1 83 ? 8.612 -0.254 -13.378 1.00 97.06 83 SER A N 1
ATOM 629 C CA . SER A 1 83 ? 9.436 -1.286 -14.024 1.00 97.06 83 SER A CA 1
ATOM 630 C C . SER A 1 83 ? 8.579 -2.343 -14.722 1.00 97.06 83 SER A C 1
ATOM 632 O O . SER A 1 83 ? 7.528 -2.746 -14.226 1.00 97.06 83 SER A O 1
ATOM 634 N N . GLY A 1 84 ? 9.056 -2.827 -15.872 1.00 96.50 84 GLY A N 1
ATOM 635 C CA . GLY A 1 84 ? 8.473 -3.982 -16.558 1.00 96.50 84 GLY A CA 1
ATOM 636 C C . GLY A 1 84 ? 8.749 -5.316 -15.858 1.00 96.50 84 GLY A C 1
ATOM 637 O O . GLY A 1 84 ? 8.060 -6.284 -16.150 1.00 96.50 84 GLY A O 1
ATOM 638 N N . ASP A 1 85 ? 9.711 -5.358 -14.931 1.00 96.88 85 ASP A N 1
ATOM 639 C CA . ASP A 1 85 ? 10.103 -6.582 -14.222 1.00 96.88 85 ASP A CA 1
ATOM 640 C C . ASP A 1 85 ? 9.158 -6.937 -13.062 1.00 96.88 85 ASP A C 1
ATOM 642 O O . ASP A 1 85 ? 9.164 -8.076 -12.595 1.00 96.88 85 ASP A O 1
ATOM 646 N N . ASP A 1 86 ? 8.322 -5.993 -12.613 1.00 97.94 86 ASP A N 1
ATOM 647 C CA . ASP A 1 86 ? 7.249 -6.234 -11.639 1.00 97.94 86 ASP A CA 1
ATOM 648 C C . ASP A 1 86 ? 5.997 -6.775 -12.345 1.00 97.94 86 ASP A C 1
ATOM 650 O O . ASP A 1 86 ? 4.970 -6.102 -12.464 1.00 97.94 86 ASP A O 1
ATOM 654 N N . VAL A 1 87 ? 6.103 -7.982 -12.894 1.00 97.44 87 VAL A N 1
ATOM 655 C CA . VAL A 1 87 ? 5.063 -8.608 -13.716 1.00 97.44 87 VAL A CA 1
ATOM 656 C C . VAL A 1 87 ? 4.911 -10.083 -13.371 1.00 97.44 87 VAL A C 1
ATOM 658 O O . VAL A 1 87 ? 5.886 -10.794 -13.153 1.00 97.44 87 VAL A O 1
ATOM 661 N N . SER A 1 88 ? 3.669 -10.559 -13.328 1.00 93.81 88 SER A N 1
ATOM 662 C CA . SER A 1 88 ? 3.338 -11.957 -13.000 1.00 93.81 88 SER A CA 1
ATOM 663 C C . SER A 1 88 ? 3.543 -12.958 -14.141 1.00 93.81 88 SER A C 1
ATOM 665 O O . SER A 1 88 ? 3.460 -14.167 -13.929 1.00 93.81 88 SER A O 1
ATOM 667 N N . VAL A 1 89 ? 3.770 -12.467 -15.359 1.00 86.81 89 VAL A N 1
ATOM 668 C CA . VAL A 1 89 ? 3.879 -13.275 -16.577 1.00 86.81 89 VAL A CA 1
ATOM 669 C C . VAL A 1 89 ? 5.303 -13.205 -17.120 1.00 86.81 89 VAL A C 1
ATOM 671 O O . VAL A 1 89 ? 5.925 -12.147 -17.115 1.00 86.81 89 VAL A O 1
ATOM 674 N N . GLY A 1 90 ? 5.791 -14.328 -17.652 1.00 83.56 90 GLY A N 1
ATOM 675 C CA . GLY A 1 90 ? 7.134 -14.428 -18.220 1.00 83.56 90 GLY A CA 1
ATOM 676 C C . GLY A 1 90 ? 8.213 -14.472 -17.140 1.00 83.56 90 GLY A C 1
ATOM 677 O O . GLY A 1 90 ? 7.996 -15.031 -16.068 1.00 83.56 90 GLY A O 1
ATOM 678 N N . ASP A 1 91 ? 9.365 -13.871 -17.429 1.00 84.75 91 ASP A N 1
ATOM 679 C CA . ASP A 1 91 ? 10.546 -13.889 -16.556 1.00 84.75 91 ASP A CA 1
ATOM 680 C C . ASP A 1 91 ? 10.563 -12.722 -15.548 1.00 84.75 91 ASP A C 1
ATOM 682 O O . ASP A 1 91 ? 11.630 -12.260 -15.147 1.00 84.75 91 ASP A O 1
ATOM 686 N N . GLY A 1 92 ? 9.387 -12.221 -15.146 1.00 92.75 92 GLY A N 1
ATOM 687 C CA . GLY A 1 92 ? 9.260 -11.123 -14.186 1.00 92.75 92 GLY A CA 1
ATOM 688 C C . GLY A 1 92 ? 9.995 -11.426 -12.878 1.00 92.75 92 GLY A C 1
ATOM 689 O O . GLY A 1 92 ? 9.637 -12.349 -12.138 1.00 92.75 92 GLY A O 1
ATOM 690 N N . THR A 1 93 ? 11.049 -10.659 -12.601 1.00 96.06 93 THR A N 1
ATOM 691 C CA . THR A 1 93 ? 11.934 -10.885 -11.448 1.00 96.06 93 THR A CA 1
ATOM 692 C C . THR A 1 93 ? 11.503 -10.110 -10.202 1.00 96.06 93 THR A C 1
ATOM 694 O O . THR A 1 93 ? 11.895 -10.493 -9.099 1.00 96.06 93 THR A O 1
ATOM 697 N N . GLY A 1 94 ? 10.695 -9.060 -10.363 1.00 97.19 94 GLY A N 1
ATOM 698 C CA . GLY A 1 94 ? 10.209 -8.190 -9.295 1.00 97.19 94 GLY A CA 1
ATOM 699 C C . GLY A 1 94 ? 8.939 -8.700 -8.607 1.00 97.19 94 GLY A C 1
ATOM 700 O O . GLY A 1 94 ? 8.696 -9.904 -8.507 1.00 97.19 94 GLY A O 1
ATOM 701 N N . VAL A 1 95 ? 8.105 -7.786 -8.112 1.00 97.88 95 VAL A N 1
ATOM 702 C CA . VAL A 1 95 ? 6.819 -8.121 -7.476 1.00 97.88 95 VAL A CA 1
ATOM 703 C C . VAL A 1 95 ? 5.812 -8.577 -8.529 1.00 97.88 95 VAL A C 1
ATOM 705 O O . VAL A 1 95 ? 5.581 -7.899 -9.525 1.00 97.88 95 VAL A O 1
ATOM 708 N N . GLN A 1 96 ? 5.172 -9.719 -8.285 1.00 97.56 96 GLN A N 1
ATOM 709 C CA . GLN A 1 96 ? 4.225 -10.343 -9.214 1.00 97.56 96 GLN A CA 1
ATOM 710 C C . GLN A 1 96 ? 2.773 -10.174 -8.764 1.00 97.56 96 GLN A C 1
ATOM 712 O O . GLN A 1 96 ? 1.865 -10.129 -9.594 1.00 97.56 96 GLN A O 1
ATOM 717 N N . GLN A 1 97 ? 2.544 -10.079 -7.455 1.00 97.75 97 GLN A N 1
ATOM 718 C CA . GLN A 1 97 ? 1.232 -9.831 -6.865 1.00 97.75 97 GLN A CA 1
ATOM 719 C C . GLN A 1 97 ? 1.374 -8.895 -5.671 1.00 97.75 97 GLN A C 1
ATOM 721 O O . GLN A 1 97 ? 2.300 -9.046 -4.866 1.00 97.75 97 GLN A O 1
ATOM 726 N N . VAL A 1 98 ? 0.438 -7.960 -5.547 1.00 98.00 98 VAL A N 1
ATOM 727 C CA . VAL A 1 98 ? 0.285 -7.130 -4.352 1.00 98.00 98 VAL A CA 1
ATOM 728 C C . VAL A 1 98 ? -1.007 -7.488 -3.638 1.00 98.00 98 VAL A C 1
ATOM 730 O O . VAL A 1 98 ? -2.012 -7.789 -4.274 1.00 98.00 98 VAL A O 1
ATOM 733 N N . ASP A 1 99 ? -0.960 -7.451 -2.318 1.00 98.06 99 ASP A N 1
ATOM 734 C CA . ASP A 1 99 ? -2.090 -7.594 -1.420 1.00 98.06 99 ASP A CA 1
ATOM 735 C C . ASP A 1 99 ? -2.364 -6.238 -0.752 1.00 98.06 99 ASP A C 1
ATOM 737 O O . ASP A 1 99 ? -1.469 -5.613 -0.160 1.00 98.06 99 ASP A O 1
ATOM 741 N N . ILE A 1 100 ? -3.589 -5.752 -0.930 1.00 97.56 100 ILE A N 1
ATOM 742 C CA . ILE A 1 100 ? -4.056 -4.426 -0.539 1.00 97.56 100 ILE A CA 1
ATOM 743 C C . ILE A 1 100 ? -5.067 -4.595 0.588 1.00 97.56 100 ILE A C 1
ATOM 745 O O . ILE A 1 100 ? -6.136 -5.173 0.396 1.00 97.56 100 ILE A O 1
ATOM 749 N N . HIS A 1 101 ? -4.771 -4.009 1.744 1.00 95.94 101 HIS A N 1
ATOM 750 C CA . HIS A 1 101 ? -5.710 -3.905 2.855 1.00 95.94 101 HIS A CA 1
ATOM 751 C C . HIS A 1 101 ? -6.324 -2.513 2.877 1.00 95.94 101 HIS A C 1
ATOM 753 O O . HIS A 1 101 ? -5.605 -1.508 2.902 1.00 95.94 101 HIS A O 1
ATOM 759 N N . TYR A 1 102 ? -7.648 -2.441 2.909 1.00 95.56 102 TYR A N 1
ATOM 760 C CA . TYR A 1 102 ? -8.368 -1.174 2.875 1.00 95.56 102 TYR A CA 1
ATOM 761 C C . TYR A 1 102 ? -9.642 -1.213 3.717 1.00 95.56 102 TYR A C 1
ATOM 763 O O . TYR A 1 102 ? -10.053 -2.265 4.204 1.00 95.56 102 TYR A O 1
ATOM 771 N N . LEU A 1 103 ? -10.233 -0.041 3.918 1.00 95.19 103 LEU A N 1
ATOM 772 C CA . LEU A 1 103 ? -11.587 0.126 4.415 1.00 95.19 103 LEU A CA 1
ATOM 773 C C . LEU A 1 103 ? -12.499 0.480 3.244 1.00 95.19 103 LEU A C 1
ATOM 775 O O . LEU A 1 103 ? -12.149 1.358 2.448 1.00 95.19 103 LEU A O 1
ATOM 779 N N . ASP A 1 104 ? -13.636 -0.198 3.144 1.00 95.69 104 ASP A N 1
ATOM 780 C CA . ASP A 1 104 ? -14.705 0.175 2.215 1.00 95.69 104 ASP A CA 1
ATOM 781 C C . ASP A 1 104 ? -15.477 1.415 2.707 1.00 95.69 104 ASP A C 1
ATOM 783 O O . ASP A 1 104 ? -15.164 2.003 3.750 1.00 95.69 104 ASP A O 1
ATOM 787 N N . THR A 1 105 ? -16.510 1.822 1.970 1.00 94.69 105 THR A N 1
ATOM 788 C CA . THR A 1 105 ? -17.356 2.971 2.331 1.00 94.69 105 THR A CA 1
ATOM 789 C C . THR A 1 105 ? -18.115 2.809 3.646 1.00 94.69 105 THR A C 1
ATOM 791 O O . THR A 1 105 ? -18.484 3.817 4.252 1.00 94.69 105 THR A O 1
ATOM 794 N N . ASP A 1 106 ? -18.328 1.577 4.111 1.00 94.56 106 ASP A N 1
ATOM 795 C CA . ASP A 1 106 ? -18.931 1.292 5.418 1.00 94.56 106 ASP A CA 1
ATOM 796 C C . ASP A 1 106 ? -17.881 1.303 6.545 1.00 94.56 106 ASP A C 1
ATOM 798 O O . ASP A 1 106 ? -18.207 1.185 7.731 1.00 94.56 106 ASP A O 1
ATOM 802 N N . GLY A 1 107 ? -16.605 1.483 6.197 1.00 93.19 107 GLY A N 1
ATOM 803 C CA . GLY A 1 107 ? -15.478 1.444 7.114 1.00 93.19 107 GLY A CA 1
ATOM 804 C C . GLY A 1 107 ? -15.105 0.027 7.550 1.00 93.19 107 GLY A C 1
ATOM 805 O O . GLY A 1 107 ? -14.426 -0.119 8.574 1.00 93.19 107 GLY A O 1
ATOM 806 N N . ALA A 1 108 ? -15.555 -1.008 6.837 1.00 95.25 108 ALA A N 1
ATOM 807 C CA . ALA A 1 108 ? -15.220 -2.395 7.131 1.00 95.25 108 ALA A CA 1
ATOM 808 C C . ALA A 1 108 ? -13.870 -2.782 6.508 1.00 95.25 108 ALA A C 1
ATOM 810 O O . ALA A 1 108 ? -13.517 -2.331 5.423 1.00 95.25 108 ALA A O 1
ATOM 811 N N . GLU A 1 109 ? -13.096 -3.608 7.219 1.00 94.88 109 GLU A N 1
ATOM 812 C CA . GLU A 1 109 ? -11.804 -4.107 6.732 1.00 94.88 109 GLU A CA 1
ATOM 813 C C . GLU A 1 109 ? -12.009 -5.062 5.552 1.00 94.88 109 GLU A C 1
ATOM 815 O O . GLU A 1 109 ? -12.687 -6.081 5.683 1.00 94.88 109 GLU A O 1
ATOM 820 N N . GLN A 1 110 ? -11.355 -4.757 4.436 1.00 97.56 110 GLN A N 1
ATOM 821 C CA . GLN A 1 110 ? -11.341 -5.553 3.216 1.00 97.56 110 GLN A CA 1
ATOM 822 C C . GLN A 1 110 ? -9.906 -5.888 2.804 1.00 97.56 110 GLN A C 1
ATOM 824 O O . GLN A 1 110 ? -8.925 -5.325 3.304 1.00 97.56 110 GLN A O 1
ATOM 829 N N . THR A 1 111 ? -9.764 -6.861 1.910 1.00 97.50 111 THR A N 1
ATOM 830 C CA . THR A 1 111 ? -8.469 -7.295 1.375 1.00 97.50 111 THR A CA 1
ATOM 831 C C . THR A 1 111 ? -8.630 -7.683 -0.088 1.00 97.50 111 THR A C 1
ATOM 833 O O . THR A 1 111 ? -9.591 -8.369 -0.439 1.00 97.50 111 THR A O 1
ATOM 836 N N . GLU A 1 112 ? -7.710 -7.240 -0.940 1.00 98.19 112 GLU A N 1
ATOM 837 C CA . GLU A 1 112 ? -7.732 -7.526 -2.371 1.00 98.19 112 GLU A CA 1
ATOM 838 C C . GLU A 1 112 ? -6.329 -7.822 -2.906 1.00 98.19 112 GLU A C 1
ATOM 840 O O . GLU A 1 112 ? -5.393 -7.057 -2.689 1.00 98.19 112 GLU A O 1
ATOM 845 N N . ILE A 1 113 ? -6.212 -8.913 -3.668 1.00 98.31 113 ILE A N 1
ATOM 846 C CA . ILE A 1 113 ? -4.985 -9.267 -4.380 1.00 98.31 113 ILE A CA 1
ATOM 847 C C . ILE A 1 113 ? -5.073 -8.758 -5.817 1.00 98.31 113 ILE 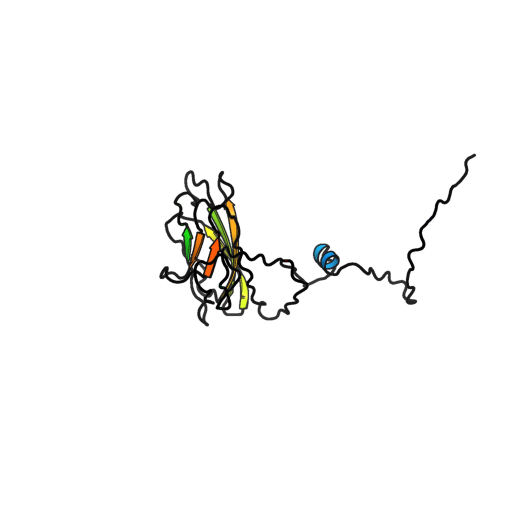A C 1
ATOM 849 O O . ILE A 1 113 ? -5.970 -9.149 -6.566 1.00 98.31 113 ILE A O 1
ATOM 853 N N . VAL A 1 114 ? -4.088 -7.961 -6.224 1.00 98.19 114 VAL A N 1
ATOM 854 C CA . VAL A 1 114 ? -3.920 -7.496 -7.603 1.00 98.19 114 VAL A CA 1
ATOM 855 C C . VAL A 1 114 ? -2.715 -8.190 -8.231 1.00 98.19 114 VAL A C 1
ATOM 857 O O . VAL A 1 114 ? -1.598 -8.160 -7.710 1.00 98.19 114 VAL A O 1
ATOM 860 N N . ILE A 1 115 ? -2.949 -8.821 -9.382 1.00 98.19 115 ILE A N 1
ATOM 861 C CA . ILE A 1 115 ? -1.906 -9.452 -10.193 1.00 98.19 115 ILE A CA 1
ATOM 862 C C . ILE A 1 115 ? -1.214 -8.371 -11.028 1.00 98.19 115 ILE A C 1
ATOM 864 O O . ILE A 1 115 ? -1.862 -7.674 -11.806 1.00 98.19 115 ILE A O 1
ATOM 868 N N . MET A 1 116 ? 0.104 -8.247 -10.888 1.00 97.44 116 MET A N 1
ATOM 869 C CA . MET A 1 116 ? 0.879 -7.171 -11.505 1.00 97.44 116 MET A CA 1
ATOM 870 C C . MET A 1 116 ? 1.097 -7.386 -13.009 1.00 97.44 116 MET A C 1
ATOM 872 O O . MET A 1 116 ? 1.350 -8.510 -13.465 1.00 97.44 116 MET A O 1
ATOM 876 N N . ALA A 1 117 ? 1.076 -6.276 -13.756 1.00 97.44 117 ALA A N 1
ATOM 877 C CA . ALA A 1 117 ? 1.328 -6.204 -15.199 1.00 97.44 117 ALA A CA 1
ATOM 878 C C . ALA A 1 117 ? 2.479 -5.233 -15.565 1.00 97.44 117 ALA A C 1
ATOM 880 O O . ALA A 1 117 ? 2.485 -4.630 -16.645 1.00 97.44 117 ALA A O 1
ATOM 881 N N . GLY A 1 118 ? 3.457 -5.059 -14.667 1.00 96.12 118 GLY A N 1
ATOM 882 C CA . GLY A 1 118 ? 4.596 -4.160 -14.856 1.00 96.12 118 GLY A CA 1
ATOM 883 C C . GLY A 1 118 ? 4.168 -2.699 -14.981 1.00 96.12 118 GLY A C 1
ATOM 884 O O . GLY A 1 118 ? 3.455 -2.164 -14.130 1.00 96.12 118 GLY A O 1
ATOM 885 N N . ALA A 1 119 ? 4.585 -2.065 -16.078 1.00 96.44 119 ALA A N 1
ATOM 886 C CA . ALA A 1 119 ? 4.254 -0.676 -16.395 1.00 96.44 119 ALA A CA 1
ATOM 887 C C . ALA A 1 119 ? 2.817 -0.459 -16.902 1.00 96.44 119 ALA A C 1
ATOM 889 O O . ALA A 1 119 ? 2.410 0.684 -17.114 1.00 96.44 119 ALA A O 1
ATOM 890 N N . THR A 1 120 ? 2.044 -1.530 -17.108 1.00 97.00 120 THR A N 1
ATOM 891 C CA . THR A 1 120 ? 0.624 -1.422 -17.468 1.00 97.00 120 THR A CA 1
ATOM 892 C C . THR A 1 120 ? -0.212 -1.355 -16.189 1.00 97.00 120 THR A C 1
ATOM 894 O O . THR A 1 120 ? -0.116 -2.282 -15.383 1.00 97.00 120 THR A O 1
ATOM 897 N N . PRO A 1 121 ? -1.033 -0.308 -15.981 1.00 97.94 121 PRO A N 1
ATOM 898 C CA . PRO A 1 121 ? -1.902 -0.236 -14.813 1.00 97.94 121 PRO A CA 1
ATOM 899 C C . PRO A 1 121 ? -2.931 -1.368 -14.776 1.00 97.94 121 PRO A C 1
ATOM 901 O O . PRO A 1 121 ? -3.484 -1.754 -15.809 1.00 97.94 121 PRO A O 1
ATOM 904 N N . VAL A 1 122 ? -3.205 -1.872 -13.575 1.00 98.38 122 VAL A N 1
ATOM 905 C CA . VAL A 1 122 ? -4.222 -2.893 -13.305 1.00 98.38 122 VAL A CA 1
ATOM 906 C C . VAL A 1 122 ? -5.206 -2.338 -12.284 1.00 98.38 122 VAL A C 1
ATOM 908 O O . VAL A 1 122 ? -4.812 -1.980 -11.176 1.00 98.38 122 VAL A O 1
ATOM 911 N N . ASN A 1 123 ? -6.484 -2.261 -12.653 1.00 98.31 123 ASN A N 1
ATOM 912 C CA . ASN A 1 123 ? -7.530 -1.770 -11.758 1.00 98.31 123 ASN A CA 1
ATOM 913 C C . ASN A 1 123 ? -7.801 -2.762 -10.626 1.00 98.31 123 ASN A C 1
ATOM 915 O O . ASN A 1 123 ? -7.800 -3.976 -10.848 1.00 98.31 123 ASN A O 1
ATOM 919 N N . THR A 1 124 ? -8.127 -2.231 -9.451 1.00 98.19 124 THR A N 1
ATOM 920 C CA . THR A 1 124 ? -8.752 -3.011 -8.386 1.00 98.19 124 THR A CA 1
ATOM 921 C C . THR A 1 124 ? -10.132 -3.494 -8.828 1.00 98.19 124 THR A C 1
ATOM 923 O O . THR A 1 124 ? -10.813 -2.834 -9.616 1.00 98.19 124 THR A O 1
ATOM 926 N N . VAL A 1 125 ? -10.584 -4.636 -8.326 1.00 98.00 125 VAL A N 1
ATOM 927 C CA . VAL A 1 125 ? -11.968 -5.098 -8.478 1.00 98.00 125 VAL A CA 1
ATOM 928 C C . VAL A 1 125 ? -12.897 -4.215 -7.651 1.00 98.00 125 VAL A C 1
ATOM 930 O O . VAL A 1 125 ? -13.963 -3.838 -8.140 1.00 98.00 125 VAL A O 1
ATOM 933 N N . ALA A 1 126 ? -12.489 -3.855 -6.432 1.00 96.50 126 ALA A N 1
ATOM 934 C CA . ALA A 1 126 ? -13.248 -2.960 -5.573 1.00 96.50 126 ALA A CA 1
ATOM 935 C C . ALA A 1 126 ? -13.365 -1.556 -6.175 1.0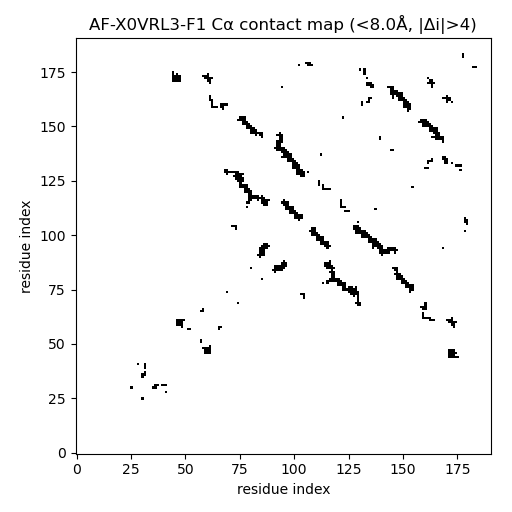0 96.50 126 ALA A C 1
ATOM 937 O O . ALA A 1 126 ? -12.403 -1.001 -6.718 1.00 96.50 126 ALA A O 1
ATOM 938 N N . THR A 1 127 ? -14.560 -0.979 -6.056 1.00 95.81 127 THR A N 1
ATOM 939 C CA . THR A 1 127 ? -14.897 0.363 -6.560 1.00 95.81 127 THR A CA 1
ATOM 940 C C . THR A 1 127 ? -15.267 1.338 -5.443 1.00 95.81 127 THR A C 1
ATOM 942 O O . THR A 1 127 ? -15.626 2.479 -5.718 1.00 95.81 127 THR A O 1
ATOM 945 N N . ASP A 1 128 ? -15.203 0.880 -4.200 1.00 95.62 128 ASP A N 1
ATOM 946 C CA . ASP A 1 128 ? -15.699 1.504 -2.976 1.00 95.62 128 ASP A CA 1
ATOM 947 C C . ASP A 1 128 ? -14.586 1.666 -1.924 1.00 95.62 128 ASP A C 1
ATOM 949 O O . ASP A 1 128 ? -14.850 1.750 -0.727 1.00 95.62 128 ASP A O 1
ATOM 953 N N . ILE A 1 129 ? -13.325 1.748 -2.363 1.00 95.81 129 ILE A N 1
ATOM 954 C CA . ILE A 1 129 ? -12.167 1.906 -1.477 1.00 95.81 129 ILE A CA 1
ATOM 955 C C . ILE A 1 129 ? -12.185 3.312 -0.858 1.00 95.81 129 ILE A C 1
ATOM 957 O O . ILE A 1 129 ? -11.982 4.304 -1.564 1.00 95.81 129 ILE A O 1
ATOM 961 N N . ASP A 1 130 ? -12.396 3.400 0.458 1.00 92.88 130 ASP A N 1
ATOM 962 C CA . ASP A 1 130 ? -12.456 4.654 1.228 1.00 92.88 130 ASP A CA 1
ATOM 963 C C . ASP A 1 130 ? -11.113 5.009 1.881 1.00 92.88 130 ASP A C 1
ATOM 965 O O . ASP A 1 130 ? -10.716 6.173 1.915 1.00 92.88 130 ASP A O 1
ATOM 969 N N . PHE A 1 131 ? -10.375 4.021 2.390 1.00 92.44 131 PHE A N 1
ATOM 970 C CA . PHE A 1 131 ? -9.070 4.258 3.014 1.00 92.44 131 PHE A CA 1
ATOM 971 C C . PHE A 1 131 ? -8.133 3.070 2.829 1.00 92.44 131 PHE A C 1
ATOM 973 O O . PHE A 1 131 ? -8.465 1.960 3.225 1.00 92.44 131 PHE A O 1
ATOM 980 N N . VAL A 1 132 ? -6.932 3.294 2.296 1.00 92.94 132 VAL A N 1
ATO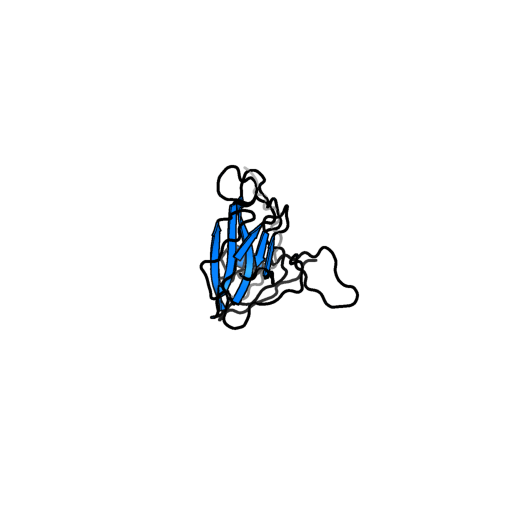M 981 C CA . VAL A 1 132 ? -5.912 2.242 2.178 1.00 92.94 132 VAL A CA 1
ATOM 982 C C . VAL A 1 132 ? -5.116 2.167 3.476 1.00 92.94 132 VAL A C 1
ATOM 984 O O . VAL A 1 132 ? -4.521 3.158 3.892 1.00 92.94 132 VAL A O 1
ATOM 987 N N . GLN A 1 133 ? -5.109 0.997 4.111 1.00 91.44 133 GLN A N 1
ATOM 988 C CA . GLN A 1 133 ? -4.350 0.748 5.336 1.00 91.44 133 GLN A CA 1
ATOM 989 C C . GLN A 1 133 ? -2.907 0.380 4.992 1.00 91.44 133 GLN A C 1
ATOM 991 O O . GLN A 1 133 ? -1.987 1.037 5.467 1.00 91.44 133 GLN A O 1
ATOM 996 N N . TRP A 1 134 ? -2.719 -0.643 4.147 1.00 91.75 134 TRP A N 1
ATOM 997 C CA . TRP A 1 134 ? -1.403 -1.166 3.766 1.00 91.75 134 TRP A CA 1
ATOM 998 C C . TRP A 1 134 ? -1.426 -1.788 2.371 1.00 91.75 134 TRP A C 1
ATOM 1000 O O . TRP A 1 134 ? -2.449 -2.310 1.927 1.00 91.75 134 TRP A O 1
ATOM 1010 N N . MET A 1 135 ? -0.265 -1.806 1.721 1.00 95.81 135 MET A N 1
ATOM 1011 C CA . MET A 1 135 ? -0.018 -2.556 0.492 1.00 95.81 135 MET A CA 1
ATOM 1012 C C . MET A 1 135 ? 1.299 -3.319 0.628 1.00 95.81 135 MET A C 1
ATOM 1014 O O . MET A 1 135 ? 2.322 -2.738 0.991 1.00 95.81 135 MET A O 1
ATOM 1018 N N . HIS A 1 136 ? 1.305 -4.615 0.332 1.00 96.88 136 HIS A N 1
ATOM 1019 C CA . HIS A 1 136 ? 2.522 -5.426 0.389 1.00 96.88 136 HIS A CA 1
ATOM 1020 C C . HIS A 1 136 ? 2.547 -6.491 -0.699 1.00 96.88 136 HIS A C 1
ATOM 1022 O O . HIS A 1 136 ? 1.518 -6.837 -1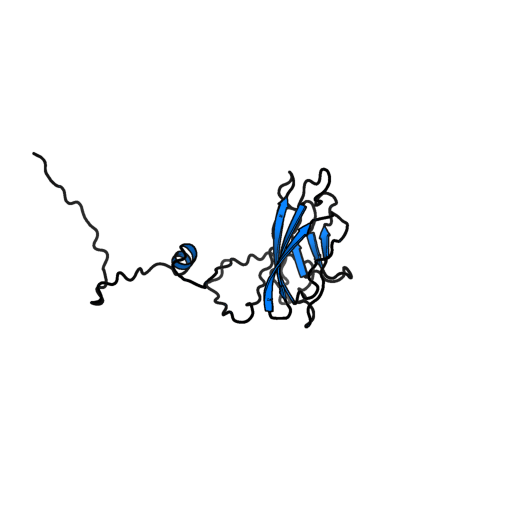.266 1.00 96.88 136 HIS A O 1
ATOM 1028 N N . SER A 1 137 ? 3.726 -7.002 -1.035 1.00 97.12 137 SER A N 1
ATOM 1029 C CA . SER A 1 137 ? 3.846 -8.084 -2.008 1.00 97.12 137 SER A CA 1
ATOM 1030 C C . SER A 1 137 ? 3.394 -9.408 -1.394 1.00 97.12 137 SER A C 1
ATOM 1032 O O . SER A 1 137 ? 3.932 -9.808 -0.359 1.00 97.12 137 SER A O 1
ATOM 1034 N N . SER A 1 138 ? 2.489 -10.121 -2.060 1.00 96.62 138 SER A N 1
ATOM 1035 C CA . SER A 1 138 ? 2.117 -11.496 -1.697 1.00 96.62 138 SER A CA 1
ATOM 1036 C C . SER A 1 138 ? 2.908 -12.540 -2.491 1.00 96.62 138 SER A C 1
ATOM 1038 O O . SER A 1 138 ? 3.178 -13.629 -1.985 1.00 96.62 138 SER A O 1
ATOM 1040 N N . VAL A 1 139 ? 3.336 -12.197 -3.712 1.00 96.75 139 VAL A N 1
ATOM 1041 C CA . VAL A 1 139 ? 4.188 -13.038 -4.566 1.00 96.75 139 VAL A CA 1
ATOM 1042 C C . VAL A 1 139 ? 5.266 -12.184 -5.225 1.00 96.75 139 VAL A C 1
ATOM 1044 O O . VAL A 1 139 ? 4.986 -11.115 -5.774 1.00 96.75 139 VAL A O 1
ATOM 1047 N N . VAL A 1 140 ? 6.500 -12.681 -5.198 1.00 96.44 140 VAL A N 1
ATOM 1048 C CA . VAL A 1 140 ? 7.683 -12.052 -5.798 1.00 96.44 140 VAL A CA 1
ATOM 1049 C C . VAL A 1 140 ? 8.435 -13.056 -6.665 1.00 96.44 140 VAL A C 1
ATOM 1051 O O . VAL A 1 140 ? 8.422 -14.258 -6.391 1.00 96.44 140 VAL A O 1
ATOM 1054 N N . GLY A 1 141 ? 9.090 -12.556 -7.708 1.00 95.56 141 GLY A N 1
ATOM 1055 C CA . GLY A 1 141 ? 10.013 -13.314 -8.538 1.00 95.56 141 GLY A CA 1
ATOM 1056 C C . GLY A 1 141 ? 11.377 -13.500 -7.871 1.00 95.56 141 GLY A C 1
ATOM 1057 O O . GLY A 1 141 ? 11.556 -13.325 -6.664 1.00 95.56 141 GLY A O 1
ATOM 1058 N N . THR A 1 142 ? 12.378 -13.847 -8.678 1.00 95.00 142 THR A N 1
ATOM 1059 C CA . THR A 1 142 ? 13.736 -14.161 -8.202 1.00 95.00 142 THR A CA 1
ATOM 1060 C C . THR A 1 142 ? 14.483 -12.980 -7.578 1.00 95.00 142 THR A C 1
ATOM 1062 O O . THR A 1 142 ? 15.431 -13.203 -6.827 1.00 95.00 142 THR A O 1
ATOM 1065 N N . GLY A 1 143 ? 14.067 -11.742 -7.850 1.00 94.25 143 GLY A N 1
ATOM 1066 C CA . GLY A 1 143 ? 14.616 -10.533 -7.239 1.00 94.25 143 GLY A CA 1
ATOM 1067 C C . GLY A 1 143 ? 14.168 -10.325 -5.790 1.00 94.25 143 GLY A C 1
ATOM 1068 O O . GLY A 1 143 ? 14.854 -9.638 -5.038 1.00 94.25 143 GLY A O 1
ATOM 1069 N N . GLY A 1 144 ? 13.050 -10.929 -5.370 1.00 94.19 144 GLY A N 1
ATOM 1070 C CA . GLY A 1 144 ? 12.561 -10.908 -3.985 1.00 94.19 144 GLY A CA 1
ATOM 1071 C C . GLY A 1 144 ? 11.994 -9.571 -3.484 1.00 94.19 144 GLY A C 1
ATOM 1072 O O . GLY A 1 144 ? 11.449 -9.519 -2.383 1.00 94.19 144 GLY A O 1
ATOM 1073 N N . VAL A 1 145 ? 12.105 -8.501 -4.272 1.00 97.12 145 VAL A N 1
ATOM 1074 C CA . VAL A 1 145 ? 11.667 -7.133 -3.954 1.00 97.12 145 VAL A CA 1
ATOM 1075 C C . VAL A 1 145 ? 11.123 -6.447 -5.207 1.00 97.12 145 VAL A C 1
ATOM 1077 O O . VAL A 1 145 ? 11.303 -6.947 -6.318 1.00 97.12 145 VAL A O 1
ATOM 1080 N N . ALA A 1 146 ? 10.476 -5.295 -5.038 1.00 97.38 146 ALA A N 1
ATOM 1081 C CA . ALA A 1 146 ? 10.006 -4.470 -6.144 1.00 97.38 146 ALA A CA 1
ATOM 1082 C C . ALA A 1 146 ? 11.186 -3.989 -7.001 1.00 97.38 146 ALA A C 1
ATOM 1084 O O . ALA A 1 146 ? 12.126 -3.376 -6.486 1.00 97.38 146 ALA A O 1
ATOM 1085 N N . ALA A 1 147 ? 11.145 -4.268 -8.301 1.00 97.44 147 ALA A N 1
ATOM 1086 C CA . ALA A 1 147 ? 12.165 -3.835 -9.252 1.00 97.44 147 ALA A CA 1
ATOM 1087 C C . ALA A 1 147 ? 12.021 -2.341 -9.588 1.00 97.44 147 ALA A C 1
ATOM 1089 O O . ALA A 1 147 ? 13.013 -1.641 -9.797 1.00 97.44 147 ALA A O 1
ATOM 1090 N N . GLY A 1 148 ? 10.785 -1.846 -9.623 1.00 97.38 148 GLY A N 1
ATOM 1091 C CA . GLY A 1 148 ? 10.425 -0.444 -9.760 1.00 97.38 148 GLY A CA 1
ATOM 1092 C C . GLY A 1 148 ? 9.587 0.056 -8.590 1.00 97.38 148 GLY A C 1
ATOM 1093 O O . GLY A 1 148 ? 9.313 -0.644 -7.620 1.00 97.38 148 GLY A O 1
ATOM 1094 N N . ASN A 1 149 ? 9.181 1.314 -8.690 1.00 96.94 149 ASN A N 1
ATOM 1095 C CA . ASN A 1 149 ? 8.276 1.930 -7.738 1.00 96.94 149 ASN A CA 1
ATOM 1096 C C . ASN A 1 149 ? 6.845 1.494 -8.052 1.00 96.94 149 ASN A C 1
ATOM 1098 O O . ASN A 1 149 ? 6.352 1.770 -9.147 1.00 96.94 149 ASN A O 1
ATOM 1102 N N . ILE A 1 150 ? 6.175 0.857 -7.095 1.00 97.56 150 ILE A N 1
ATOM 1103 C CA . ILE A 1 150 ? 4.801 0.375 -7.252 1.00 97.56 150 ILE A CA 1
ATOM 1104 C C . ILE A 1 150 ? 3.861 1.368 -6.582 1.00 97.56 150 ILE A C 1
ATOM 1106 O O . ILE A 1 150 ? 3.963 1.627 -5.383 1.00 97.56 150 ILE A O 1
ATOM 1110 N N . SER A 1 151 ? 2.951 1.933 -7.366 1.00 96.44 151 SER A N 1
ATOM 1111 C CA . SER A 1 151 ? 1.999 2.948 -6.923 1.00 96.44 151 SER A CA 1
ATOM 1112 C C . SER A 1 151 ? 0.581 2.404 -6.972 1.00 96.44 151 SER A C 1
ATOM 1114 O O . SER A 1 151 ? 0.151 1.918 -8.016 1.00 96.44 151 SER A O 1
ATOM 1116 N N . LEU A 1 152 ? -0.152 2.562 -5.872 1.00 95.88 152 LEU A N 1
ATOM 1117 C CA . LEU A 1 152 ? -1.604 2.454 -5.834 1.00 95.88 152 LEU A CA 1
ATOM 1118 C C . LEU A 1 152 ? -2.184 3.862 -5.961 1.00 95.88 152 LEU A C 1
ATOM 1120 O O . LEU A 1 152 ? -1.986 4.706 -5.082 1.00 95.88 152 LEU A O 1
ATOM 1124 N N . ARG A 1 153 ? -2.863 4.140 -7.068 1.00 94.75 153 ARG A N 1
ATOM 1125 C CA . ARG A 1 153 ? -3.289 5.492 -7.453 1.00 94.75 153 ARG A CA 1
ATOM 1126 C C . ARG A 1 153 ? -4.713 5.503 -7.994 1.00 94.75 153 ARG A C 1
ATOM 1128 O O . ARG A 1 153 ? -5.288 4.453 -8.259 1.00 94.75 153 ARG A O 1
ATOM 1135 N N . ASN A 1 154 ? -5.303 6.684 -8.148 1.00 93.88 154 ASN A N 1
ATOM 1136 C CA . ASN A 1 154 ? -6.571 6.801 -8.869 1.00 93.88 154 ASN A CA 1
ATOM 1137 C C . ASN A 1 154 ? -6.408 6.385 -10.341 1.00 93.88 154 ASN A C 1
ATOM 1139 O O . ASN A 1 154 ? -5.338 6.530 -10.926 1.00 93.88 154 ASN A O 1
ATOM 1143 N N . THR A 1 155 ? -7.502 5.975 -10.976 1.00 95.06 155 THR A N 1
ATOM 1144 C CA . THR A 1 155 ? -7.528 5.562 -12.394 1.00 95.06 155 THR A CA 1
ATOM 1145 C C . THR A 1 155 ? -7.185 6.681 -13.388 1.00 95.06 155 THR A C 1
ATOM 1147 O O . THR A 1 155 ? -6.883 6.424 -14.548 1.00 95.06 155 THR A O 1
ATOM 1150 N N . ALA A 1 156 ? -7.191 7.947 -12.952 1.00 93.12 156 ALA A N 1
ATOM 1151 C CA . ALA A 1 156 ? -6.683 9.070 -13.745 1.00 93.12 156 ALA A CA 1
ATOM 1152 C C . ALA A 1 156 ? -5.145 9.201 -13.702 1.00 93.12 156 ALA A C 1
ATOM 1154 O O . ALA A 1 156 ? -4.578 10.009 -14.437 1.00 93.12 156 ALA A O 1
ATOM 1155 N N . GLY A 1 157 ? -4.469 8.451 -12.827 1.00 91.50 157 GLY A N 1
ATOM 1156 C CA . GLY A 1 157 ? -3.018 8.450 -12.669 1.00 91.50 157 GLY A CA 1
ATOM 1157 C C . GLY A 1 157 ? -2.430 9.721 -12.051 1.00 91.50 157 GLY A C 1
ATOM 1158 O O . GLY A 1 157 ? -1.238 9.976 -12.219 1.00 91.50 157 GLY A O 1
ATOM 1159 N N . THR A 1 158 ? -3.243 10.528 -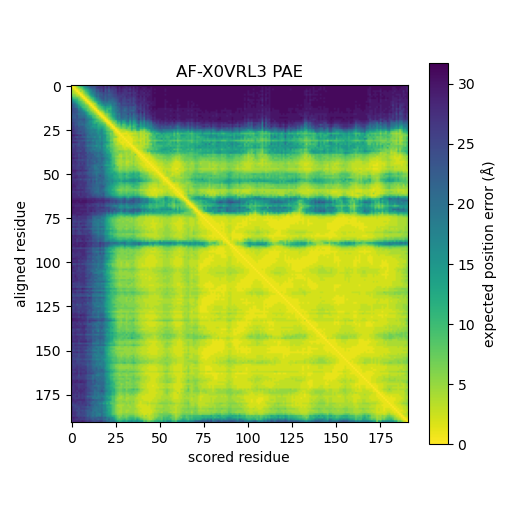11.366 1.00 89.25 158 THR A N 1
ATOM 1160 C CA . THR A 1 158 ? -2.860 11.852 -10.844 1.00 89.25 158 THR A CA 1
ATOM 1161 C C . THR A 1 158 ? -2.595 11.883 -9.343 1.00 89.25 158 THR A C 1
ATOM 1163 O O . THR A 1 158 ? -1.862 12.757 -8.884 1.00 89.25 158 THR A O 1
ATOM 1166 N N . VAL A 1 159 ? -3.179 10.964 -8.573 1.00 90.06 159 VAL A N 1
ATOM 1167 C CA . VAL A 1 159 ? -3.101 10.935 -7.107 1.00 90.06 159 VAL A CA 1
ATOM 1168 C C . VAL A 1 159 ? -2.710 9.539 -6.648 1.00 90.06 159 VAL A C 1
ATOM 1170 O O . VAL A 1 159 ? -3.435 8.582 -6.913 1.00 90.06 159 VAL A O 1
ATOM 1173 N N . THR A 1 160 ? -1.592 9.436 -5.930 1.00 92.44 160 THR A N 1
ATOM 1174 C CA . THR A 1 160 ? -1.122 8.190 -5.309 1.00 92.44 160 THR A CA 1
ATOM 1175 C C . THR A 1 160 ? -1.587 8.118 -3.859 1.00 92.44 160 THR A C 1
ATOM 1177 O O . THR A 1 160 ? -1.383 9.055 -3.087 1.00 92.44 160 THR A O 1
ATOM 1180 N N . TYR A 1 161 ? -2.184 6.990 -3.490 1.00 92.12 161 TYR A N 1
ATOM 1181 C CA . TYR A 1 161 ? -2.710 6.720 -2.155 1.00 92.12 161 TYR A CA 1
ATOM 1182 C C . TYR A 1 161 ? -1.750 5.872 -1.327 1.00 92.12 161 TYR A C 1
ATOM 1184 O O . TYR A 1 161 ? -1.546 6.162 -0.150 1.00 92.12 161 TYR A O 1
ATOM 1192 N N . GLU A 1 162 ? -1.108 4.875 -1.936 1.00 94.00 162 GLU A N 1
ATOM 1193 C CA . GLU A 1 162 ? -0.133 4.015 -1.264 1.00 94.00 162 GLU A CA 1
ATOM 1194 C C . GLU A 1 162 ? 1.005 3.618 -2.206 1.00 94.00 162 GLU A C 1
ATOM 1196 O O . GLU A 1 162 ? 0.869 3.686 -3.432 1.00 94.00 162 GLU A O 1
ATOM 1201 N N . TYR A 1 163 ? 2.157 3.271 -1.636 1.00 93.19 163 TYR A N 1
ATOM 1202 C CA . TYR A 1 163 ? 3.393 3.168 -2.399 1.00 93.19 163 TYR A CA 1
ATOM 1203 C C . TYR A 1 163 ? 4.379 2.152 -1.815 1.00 93.19 163 TYR A C 1
ATOM 1205 O O . TYR A 1 163 ? 4.666 2.172 -0.619 1.00 93.19 163 TYR A O 1
ATOM 1213 N N . ILE A 1 164 ? 4.954 1.310 -2.677 1.00 96.12 164 ILE A N 1
ATOM 1214 C CA . ILE A 1 164 ? 6.128 0.482 -2.372 1.00 96.12 164 ILE A CA 1
ATOM 1215 C C . ILE A 1 164 ? 7.296 1.030 -3.193 1.00 96.12 164 ILE A C 1
ATOM 1217 O O . ILE A 1 164 ? 7.265 1.024 -4.424 1.00 96.12 164 ILE A O 1
ATOM 1221 N N . ALA A 1 165 ? 8.333 1.510 -2.508 1.00 95.25 165 ALA A N 1
ATOM 1222 C CA . ALA A 1 165 ? 9.556 1.960 -3.164 1.00 95.25 165 ALA A CA 1
ATOM 1223 C C . ALA A 1 165 ? 10.304 0.781 -3.806 1.00 95.25 165 ALA A C 1
ATOM 1225 O O . ALA A 1 165 ? 10.303 -0.323 -3.256 1.00 95.25 165 ALA A O 1
ATOM 1226 N N . ALA A 1 166 ? 11.008 1.034 -4.911 1.00 96.12 166 ALA A N 1
ATOM 1227 C CA . ALA A 1 166 ? 11.935 0.065 -5.489 1.00 96.12 166 ALA A CA 1
ATOM 1228 C C . ALA A 1 166 ? 12.927 -0.451 -4.427 1.00 96.12 166 ALA A C 1
ATOM 1230 O O . ALA A 1 166 ? 13.435 0.311 -3.598 1.00 96.12 166 ALA A O 1
ATOM 1231 N N . GLY A 1 167 ? 13.185 -1.757 -4.437 1.00 96.06 167 GLY A N 1
ATOM 1232 C CA . GLY A 1 167 ? 13.968 -2.453 -3.414 1.00 96.06 167 GLY A CA 1
ATOM 1233 C C . GLY A 1 167 ? 13.195 -2.801 -2.134 1.00 96.06 167 GLY A C 1
ATOM 1234 O O . GLY A 1 167 ? 13.752 -3.461 -1.259 1.00 96.06 167 GLY A O 1
ATOM 1235 N N . GLY A 1 168 ? 11.933 -2.382 -2.009 1.00 95.56 168 GLY A N 1
ATOM 1236 C CA . GLY A 1 168 ? 11.028 -2.749 -0.919 1.00 95.56 168 GLY A CA 1
ATOM 1237 C C . GLY A 1 168 ? 10.042 -3.856 -1.299 1.00 95.56 168 GLY A C 1
ATOM 1238 O O . GLY A 1 168 ? 9.939 -4.258 -2.454 1.00 95.56 168 GLY A O 1
ATOM 1239 N N . ASN A 1 169 ? 9.293 -4.346 -0.311 1.00 95.81 169 ASN A N 1
ATOM 1240 C CA . ASN A 1 169 ? 8.239 -5.352 -0.491 1.00 95.81 169 ASN A CA 1
ATOM 1241 C C . ASN A 1 169 ? 6.927 -5.004 0.243 1.00 95.81 169 ASN A C 1
ATOM 1243 O O . ASN A 1 169 ? 5.965 -5.764 0.199 1.00 95.81 169 ASN A O 1
ATOM 1247 N N . GLN A 1 170 ? 6.883 -3.862 0.928 1.00 95.94 170 GLN A N 1
ATOM 1248 C CA . GLN A 1 170 ? 5.717 -3.371 1.654 1.00 95.94 170 GLN A CA 1
ATOM 1249 C C . GLN A 1 170 ? 5.721 -1.846 1.688 1.00 95.94 170 GLN A C 1
ATOM 1251 O O . GLN A 1 170 ? 6.778 -1.216 1.579 1.00 95.94 170 GLN A O 1
ATOM 1256 N N . SER A 1 171 ? 4.543 -1.264 1.855 1.00 94.69 171 SER A N 1
ATOM 1257 C CA . SER A 1 171 ? 4.374 0.168 2.034 1.00 94.69 171 SER A CA 1
ATOM 1258 C C . SER A 1 171 ? 4.852 0.614 3.411 1.00 94.69 171 SER A C 1
ATOM 1260 O O . SER A 1 171 ? 4.488 0.008 4.419 1.00 94.69 171 SER A O 1
ATOM 1262 N N . LEU A 1 172 ? 5.609 1.710 3.465 1.00 93.19 172 LEU A N 1
ATOM 1263 C CA . LEU A 1 172 ? 6.056 2.335 4.714 1.00 93.19 172 LEU A CA 1
ATOM 1264 C C . LEU A 1 172 ? 5.340 3.672 4.911 1.00 93.19 172 LEU A C 1
ATOM 1266 O O . LEU A 1 172 ? 5.906 4.750 4.707 1.00 93.19 172 LEU A O 1
ATOM 1270 N N . SER A 1 173 ? 4.078 3.574 5.311 1.00 89.31 173 SER A N 1
ATOM 1271 C CA . SER A 1 173 ? 3.176 4.698 5.522 1.00 89.31 173 SER A CA 1
ATOM 1272 C C . SER A 1 173 ? 2.653 4.665 6.955 1.00 89.31 173 SER A C 1
ATOM 1274 O O . SER A 1 173 ? 1.870 3.787 7.308 1.00 89.31 173 SER A O 1
ATOM 1276 N N . ALA A 1 174 ? 3.064 5.632 7.786 1.00 88.56 174 ALA A N 1
ATOM 1277 C CA . ALA A 1 174 ? 2.655 5.747 9.192 1.00 88.56 174 ALA A CA 1
ATOM 1278 C C . ALA A 1 174 ? 1.205 6.245 9.346 1.00 88.56 174 ALA A C 1
ATOM 1280 O O . ALA A 1 174 ? 0.937 7.237 10.025 1.00 88.56 174 ALA A O 1
ATOM 1281 N N . ARG A 1 175 ? 0.263 5.594 8.666 1.00 86.75 175 ARG A N 1
ATOM 1282 C CA . ARG A 1 175 ? -1.138 5.999 8.570 1.00 86.75 175 ARG A CA 1
ATOM 1283 C C . ARG A 1 175 ? -2.016 4.806 8.904 1.00 86.75 175 ARG A C 1
ATOM 1285 O O . ARG A 1 175 ? -1.724 3.682 8.514 1.00 86.75 175 ARG A O 1
ATOM 1292 N N . VAL A 1 176 ? -3.086 5.062 9.641 1.00 89.69 176 VAL A N 1
ATOM 1293 C CA . VAL A 1 176 ? -4.096 4.055 9.954 1.00 89.69 176 VAL A CA 1
ATOM 1294 C C . VAL A 1 176 ? -5.418 4.748 10.239 1.00 89.69 176 VAL A C 1
ATOM 1296 O O . VAL A 1 176 ? -5.456 5.797 10.887 1.00 89.69 176 VAL A O 1
ATOM 1299 N N . LYS A 1 177 ? -6.510 4.141 9.792 1.00 90.88 177 LYS A N 1
ATOM 1300 C CA . LYS A 1 177 ? -7.870 4.488 10.196 1.00 90.88 177 LYS A CA 1
ATOM 1301 C C . LYS A 1 177 ? -8.442 3.335 11.014 1.00 90.88 177 LYS A C 1
ATOM 1303 O O . LYS A 1 177 ? -8.279 2.169 10.661 1.00 90.88 177 LYS A O 1
ATOM 1308 N N . VAL A 1 178 ? -9.079 3.649 12.141 1.00 92.12 178 VAL A N 1
ATOM 1309 C CA . VAL A 1 178 ? -9.738 2.628 12.967 1.00 92.12 178 VAL A CA 1
ATOM 1310 C C . VAL A 1 178 ? -10.982 2.142 12.213 1.00 92.12 178 VAL A C 1
ATOM 1312 O O . VAL A 1 178 ? -11.803 2.988 11.850 1.00 92.12 178 VAL A O 1
ATOM 1315 N N . PRO A 1 179 ? -11.138 0.826 11.971 1.00 93.19 179 PRO A N 1
ATOM 1316 C CA . PRO A 1 179 ? -12.316 0.300 11.289 1.00 93.19 179 PRO A CA 1
ATOM 1317 C C . PRO A 1 179 ? -13.614 0.604 12.044 1.00 93.19 179 PRO A C 1
ATOM 1319 O O . PRO A 1 179 ? -13.620 0.765 13.271 1.00 93.19 179 PRO A O 1
ATOM 1322 N N . ALA A 1 180 ? -14.731 0.632 11.323 1.00 94.19 180 ALA A N 1
ATOM 1323 C CA . ALA A 1 180 ? -16.044 0.856 11.909 1.00 94.19 180 ALA A CA 1
ATOM 1324 C C . ALA A 1 180 ? -16.362 -0.194 12.990 1.00 94.19 180 ALA A C 1
ATOM 1326 O O . ALA A 1 180 ? -16.105 -1.391 12.844 1.00 94.19 180 ALA A O 1
ATOM 1327 N N . GLY A 1 181 ? -16.902 0.266 14.122 1.00 93.00 181 GLY A N 1
ATOM 1328 C CA . GLY A 1 181 ? -17.232 -0.599 15.259 1.00 93.00 181 GLY A CA 1
ATOM 1329 C C . GLY A 1 181 ? -16.024 -1.122 16.049 1.00 93.00 181 GLY A C 1
ATOM 1330 O O . GLY A 1 181 ? -16.190 -2.023 16.874 1.00 93.00 181 GLY A O 1
ATOM 1331 N N . LYS A 1 182 ? -14.818 -0.585 15.822 1.00 91.69 182 LYS A N 1
ATOM 1332 C CA . LYS A 1 182 ? -13.604 -0.914 16.584 1.00 91.69 182 LYS A CA 1
ATOM 1333 C C . LYS A 1 182 ? -13.127 0.275 17.418 1.00 91.69 182 LYS A C 1
ATOM 1335 O O . LYS A 1 182 ? -13.425 1.428 17.119 1.00 91.69 182 LYS A O 1
ATOM 1340 N N . THR A 1 183 ? -12.329 -0.021 18.443 1.00 92.06 183 THR A N 1
ATOM 1341 C CA . THR A 1 183 ? -11.615 0.978 19.250 1.00 92.06 183 THR A CA 1
ATOM 1342 C C . THR A 1 183 ? -10.119 0.817 19.020 1.00 92.06 183 THR A C 1
ATOM 1344 O O . THR A 1 183 ? -9.581 -0.274 19.204 1.00 92.06 183 THR A O 1
ATOM 1347 N N . GLY A 1 184 ? -9.448 1.896 18.615 1.00 90.81 184 GLY A N 1
ATOM 1348 C CA . GLY A 1 184 ? -7.996 1.925 18.455 1.00 90.81 184 GLY A CA 1
ATOM 1349 C C . GLY A 1 184 ? -7.294 2.301 19.758 1.00 90.81 184 GLY A C 1
ATOM 1350 O O . GLY A 1 184 ? -7.698 3.252 20.424 1.00 90.81 184 GLY A O 1
ATOM 1351 N N . TYR A 1 185 ? -6.222 1.584 20.091 1.00 88.94 185 TYR A N 1
ATOM 1352 C CA . TYR A 1 185 ? -5.337 1.900 21.211 1.00 88.94 185 TYR A CA 1
ATOM 1353 C C . TYR A 1 185 ? -3.910 2.073 20.693 1.00 88.94 185 TYR A C 1
ATOM 1355 O O . TYR A 1 185 ? -3.389 1.200 20.000 1.00 88.94 185 TYR A O 1
ATOM 1363 N N . ILE A 1 186 ? -3.271 3.192 21.038 1.00 88.50 186 ILE A N 1
ATOM 1364 C CA . ILE A 1 186 ? -1.848 3.412 20.762 1.00 88.50 186 ILE A CA 1
ATOM 1365 C C . ILE A 1 186 ? -1.070 2.917 21.976 1.00 88.50 186 ILE A C 1
ATOM 1367 O O . ILE A 1 186 ? -1.170 3.488 23.060 1.00 88.50 186 ILE A O 1
ATOM 1371 N N . MET A 1 187 ? -0.315 1.837 21.786 1.00 84.69 187 MET A N 1
ATOM 1372 C CA . MET A 1 187 ? 0.429 1.176 22.864 1.00 84.69 187 MET A CA 1
ATOM 1373 C C . MET A 1 187 ? 1.804 1.799 23.116 1.00 84.69 187 MET A C 1
ATOM 1375 O O . MET A 1 187 ? 2.377 1.632 24.188 1.00 84.69 187 MET A O 1
ATOM 1379 N N . GLY A 1 188 ? 2.339 2.520 22.135 1.00 84.88 188 GLY A N 1
ATOM 1380 C CA . GLY A 1 188 ? 3.633 3.172 22.232 1.00 84.88 188 GLY A CA 1
ATOM 1381 C C . GLY A 1 188 ? 4.088 3.708 20.885 1.00 84.88 188 GLY A C 1
ATOM 1382 O O . GLY A 1 188 ? 3.440 3.496 19.860 1.00 84.88 188 GLY A O 1
ATOM 1383 N N . TRP A 1 189 ? 5.219 4.398 20.908 1.00 80.56 189 TRP A N 1
ATOM 1384 C CA . TRP A 1 189 ? 5.914 4.873 19.722 1.00 80.56 189 TRP A CA 1
ATOM 1385 C C . TRP A 1 189 ? 7.383 4.469 19.831 1.00 80.56 189 TRP A C 1
ATOM 1387 O O . TRP A 1 189 ? 7.988 4.614 20.894 1.00 80.56 189 TRP A O 1
ATOM 1397 N N . GLN A 1 190 ? 7.928 3.930 18.744 1.00 72.00 190 GLN A N 1
ATOM 1398 C CA . GLN A 1 190 ? 9.352 3.657 18.595 1.00 72.00 190 GLN A CA 1
ATOM 1399 C C . GLN A 1 190 ? 9.869 4.512 17.444 1.00 72.00 190 GLN A C 1
ATOM 1401 O O . GLN A 1 190 ? 9.287 4.491 16.358 1.00 72.00 190 GLN A O 1
ATOM 1406 N N . GLY A 1 191 ? 10.931 5.269 17.704 1.00 58.19 191 GLY A N 1
ATOM 1407 C CA . GLY A 1 191 ? 11.605 6.130 16.739 1.00 58.19 191 GLY A CA 1
ATOM 1408 C C . G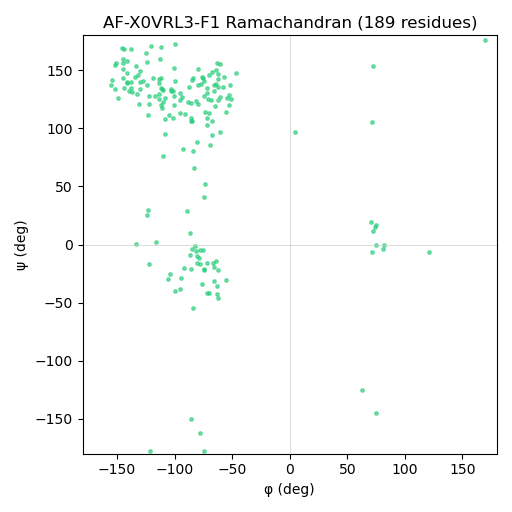LY A 1 191 ? 13.110 6.080 16.899 1.00 58.19 191 GLY A C 1
ATOM 1409 O O . GLY A 1 191 ? 13.577 5.464 17.886 1.00 58.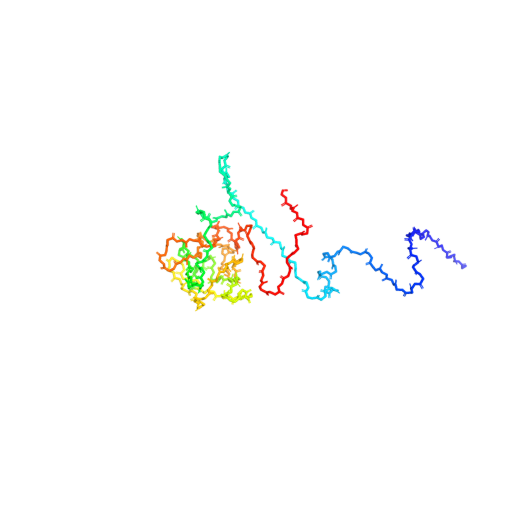19 191 GLY A O 1
#

Mean predicted aligned error: 9.81 Å

Nearest PDB structures (foldseek):
  3pyc-assembly1_A  TM=1.915E-01  e=1.963E+00  Homo sapiens